Protein AF-A0A8X8WWM9-F1 (afdb_monomer)

Nearest PDB structures (foldseek):
  7pkq-assembly1_v  TM=7.542E-01  e=9.709E-04  Chlamydomonas reinhardtii
  9fia-assembly1_B3  TM=4.070E-01  e=1.884E-04  Toxoplasma gondii
  8a22-assembly1_Bu  TM=5.004E-01  e=1.071E-02  Polytomella magna
  6z1p-assembly1_Bu  TM=3.940E-01  e=1.679E-01  Tetrahymena thermophila SB210

Structure (mmCIF, N/CA/C/O backbone):
data_AF-A0A8X8WWM9-F1
#
_entry.id   AF-A0A8X8WWM9-F1
#
loop_
_atom_site.group_PDB
_atom_site.id
_atom_site.type_symbol
_atom_site.label_atom_id
_atom_site.label_alt_id
_atom_site.label_comp_id
_atom_site.label_asym_id
_atom_site.label_entity_id
_atom_site.label_seq_id
_atom_site.pdbx_PDB_ins_code
_atom_site.Car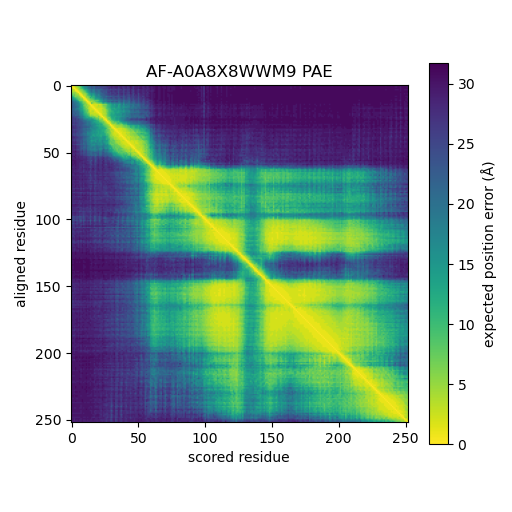tn_x
_atom_site.Cartn_y
_atom_site.Cartn_z
_atom_site.occupancy
_atom_site.B_iso_or_equiv
_atom_site.auth_seq_id
_atom_site.auth_comp_id
_atom_site.auth_asym_id
_atom_site.auth_atom_id
_atom_site.pdbx_PDB_model_num
ATOM 1 N N . MET A 1 1 ? -1.694 37.197 -65.456 1.00 39.50 1 MET A N 1
ATOM 2 C CA . MET A 1 1 ? -0.444 37.716 -64.865 1.00 39.50 1 MET A CA 1
ATOM 3 C C . MET A 1 1 ? -0.793 38.599 -63.679 1.00 39.50 1 MET A C 1
ATOM 5 O O . MET A 1 1 ? -1.279 39.700 -63.902 1.00 39.50 1 MET A O 1
ATOM 9 N N . PRO A 1 2 ? -0.614 38.135 -62.439 1.00 38.00 2 PRO A N 1
ATOM 10 C CA . PRO A 1 2 ? -0.447 39.031 -61.304 1.00 38.00 2 PRO A CA 1
ATOM 11 C C . PRO A 1 2 ? 1.031 39.473 -61.200 1.00 38.00 2 PRO A C 1
ATOM 13 O O . PRO A 1 2 ? 1.919 38.657 -61.466 1.00 38.00 2 PRO A O 1
ATOM 16 N N . PRO A 1 3 ? 1.316 40.744 -60.869 1.00 37.44 3 PRO A N 1
ATOM 17 C CA . PRO A 1 3 ? 2.677 41.263 -60.773 1.00 37.44 3 PRO A CA 1
ATOM 18 C C . PRO A 1 3 ? 3.382 40.876 -59.461 1.00 37.44 3 PRO A C 1
ATOM 20 O O . PRO A 1 3 ? 2.760 40.672 -58.420 1.00 37.44 3 PRO A O 1
ATOM 23 N N . SER A 1 4 ? 4.710 40.799 -59.564 1.00 33.59 4 SER A N 1
ATOM 24 C CA . SER A 1 4 ? 5.708 40.529 -58.522 1.00 33.59 4 SER A CA 1
ATOM 25 C C . SER A 1 4 ? 5.573 41.417 -57.270 1.00 33.59 4 SER A C 1
ATOM 27 O O . SER A 1 4 ? 5.362 42.623 -57.416 1.00 33.59 4 SER A O 1
ATOM 29 N N . PRO A 1 5 ? 5.804 40.887 -56.051 1.00 37.44 5 PRO A N 1
ATOM 30 C CA . PRO A 1 5 ? 5.946 41.702 -54.850 1.00 37.44 5 PRO A CA 1
ATOM 31 C C . PRO A 1 5 ? 7.295 42.435 -54.871 1.00 37.44 5 PRO A C 1
ATOM 33 O O . PRO A 1 5 ? 8.359 41.825 -54.767 1.00 37.44 5 PRO A O 1
ATOM 36 N N . ALA A 1 6 ? 7.247 43.756 -55.034 1.00 31.22 6 ALA A N 1
ATOM 37 C CA . ALA A 1 6 ? 8.390 44.626 -54.809 1.00 31.22 6 ALA A CA 1
ATOM 38 C C . ALA A 1 6 ? 8.661 44.756 -53.303 1.00 31.22 6 ALA A C 1
ATOM 40 O O . ALA A 1 6 ? 7.746 44.843 -52.483 1.00 31.22 6 ALA A O 1
ATOM 41 N N . ALA A 1 7 ? 9.948 44.744 -52.976 1.00 37.03 7 ALA A N 1
ATOM 42 C CA . ALA A 1 7 ? 10.511 44.845 -51.646 1.00 37.03 7 ALA A CA 1
ATOM 43 C C . ALA A 1 7 ? 9.998 46.071 -50.875 1.00 37.03 7 ALA A C 1
ATOM 45 O O . ALA A 1 7 ? 10.071 47.197 -51.361 1.00 37.03 7 ALA A O 1
ATOM 46 N N . ILE A 1 8 ? 9.583 45.852 -49.627 1.00 32.91 8 ILE A N 1
ATOM 47 C CA . ILE A 1 8 ? 9.573 46.898 -48.606 1.00 32.91 8 ILE A CA 1
ATOM 48 C C . ILE A 1 8 ? 10.699 46.542 -47.645 1.00 32.91 8 ILE A C 1
ATOM 50 O O . ILE A 1 8 ? 10.624 45.583 -46.878 1.00 32.91 8 ILE A O 1
ATOM 54 N N . SER A 1 9 ? 11.787 47.294 -47.770 1.00 31.05 9 SER A N 1
ATOM 55 C CA . SER A 1 9 ? 12.939 47.281 -46.883 1.00 31.05 9 SER A CA 1
ATOM 56 C C . SER A 1 9 ? 12.486 47.521 -45.444 1.00 31.05 9 SER A C 1
ATOM 58 O O . SER A 1 9 ? 12.055 48.623 -45.097 1.00 31.05 9 SER A O 1
ATOM 60 N N . VAL A 1 10 ? 12.598 46.500 -44.597 1.00 38.50 10 VAL A N 1
ATOM 61 C CA . VAL A 1 10 ? 12.461 46.656 -43.149 1.00 38.50 10 VAL A CA 1
ATOM 62 C C . VAL A 1 10 ? 13.725 47.361 -42.670 1.00 38.50 10 VAL A C 1
ATOM 64 O O . VAL A 1 10 ? 14.768 46.741 -42.469 1.00 38.50 10 VAL A O 1
ATOM 67 N N . SER A 1 11 ? 13.637 48.688 -42.594 1.00 36.53 11 SER A N 1
ATOM 68 C CA . SER A 1 11 ? 14.654 49.542 -41.997 1.00 36.53 11 SER A CA 1
ATOM 69 C C . SER A 1 11 ? 14.950 49.051 -40.582 1.00 36.53 11 SER A C 1
ATOM 71 O O . SER A 1 11 ? 14.043 48.764 -39.801 1.00 36.53 11 SER A O 1
ATOM 73 N N . THR A 1 12 ? 16.236 48.938 -40.283 1.00 47.88 12 THR A N 1
ATOM 74 C CA . THR A 1 12 ? 16.820 48.562 -39.000 1.00 47.88 12 THR A CA 1
ATOM 75 C C . THR A 1 12 ? 16.347 49.509 -37.897 1.00 47.88 12 THR A C 1
ATOM 77 O O . THR A 1 12 ? 16.964 50.544 -37.669 1.00 47.88 12 THR A O 1
ATOM 80 N N . ALA A 1 13 ? 15.257 49.168 -37.215 1.00 40.06 13 ALA A N 1
ATOM 81 C CA . ALA A 1 13 ? 14.952 49.720 -35.903 1.00 40.06 13 ALA A CA 1
ATOM 82 C C . ALA A 1 13 ? 15.546 48.755 -34.879 1.00 40.06 13 ALA A C 1
ATOM 84 O O . ALA A 1 13 ? 15.137 47.596 -34.769 1.00 40.06 13 ALA A O 1
ATOM 85 N N . THR A 1 14 ? 16.588 49.204 -34.194 1.00 58.66 14 THR A N 1
ATOM 86 C CA . THR A 1 14 ? 17.226 48.421 -33.145 1.00 58.66 14 THR A CA 1
ATOM 87 C C . THR A 1 14 ? 16.269 48.295 -31.962 1.00 58.66 14 THR A C 1
ATOM 89 O O . THR A 1 14 ? 15.418 49.147 -31.725 1.00 58.66 14 THR A O 1
ATOM 92 N N . PHE A 1 15 ? 16.401 47.223 -31.183 1.00 50.59 15 PHE A N 1
ATOM 93 C CA . PHE A 1 15 ? 15.622 46.987 -29.958 1.00 50.59 15 PHE A CA 1
ATOM 94 C C . PHE A 1 15 ? 15.680 48.180 -28.977 1.00 50.59 15 PHE A C 1
ATOM 96 O O . PHE A 1 15 ? 14.771 48.379 -28.175 1.00 50.59 15 PHE A O 1
ATOM 103 N N . LEU A 1 16 ? 16.734 48.998 -29.085 1.00 52.50 16 LEU A N 1
ATOM 104 C CA . LEU A 1 16 ? 16.918 50.248 -28.355 1.00 52.50 16 LEU A CA 1
ATOM 105 C C . LEU A 1 16 ? 15.940 51.347 -28.793 1.00 52.50 16 LEU A C 1
ATOM 107 O O . LEU A 1 16 ? 15.498 52.101 -27.936 1.00 52.50 16 LEU A O 1
ATOM 111 N N . ASP A 1 17 ? 15.524 51.392 -30.059 1.00 49.62 17 ASP A N 1
ATOM 112 C CA . ASP A 1 17 ? 14.578 52.390 -30.576 1.00 49.62 17 ASP A CA 1
ATOM 113 C C . ASP A 1 17 ? 13.153 52.135 -30.059 1.00 49.62 17 ASP A C 1
ATOM 115 O O . ASP A 1 17 ? 12.449 53.060 -29.657 1.00 49.62 17 ASP A O 1
ATOM 119 N N . ILE A 1 18 ? 12.747 50.864 -29.962 1.00 57.12 18 ILE A N 1
ATOM 120 C CA . ILE A 1 18 ? 11.467 50.470 -29.345 1.00 57.12 18 ILE A CA 1
ATOM 121 C C . ILE A 1 18 ? 11.496 50.735 -27.830 1.00 57.12 18 ILE A C 1
ATOM 123 O O . ILE A 1 18 ? 10.497 51.174 -27.259 1.00 57.12 18 ILE A O 1
ATOM 127 N N . LEU A 1 19 ? 12.646 50.518 -27.181 1.00 52.94 19 LEU A N 1
ATOM 128 C CA . LEU A 1 19 ? 12.834 50.809 -25.759 1.00 52.94 19 LEU A CA 1
ATOM 129 C C . LEU A 1 19 ? 12.797 52.324 -25.482 1.00 52.94 19 LEU A C 1
ATOM 131 O O . LEU A 1 19 ? 12.217 52.743 -24.484 1.00 52.94 19 LEU A O 1
ATOM 135 N N . PHE A 1 20 ? 13.354 53.147 -26.376 1.00 49.62 20 PHE A N 1
ATOM 136 C CA . PHE A 1 20 ? 13.394 54.605 -26.231 1.00 49.62 20 PHE A CA 1
ATOM 137 C C . PHE A 1 20 ? 12.015 55.249 -26.429 1.00 49.62 20 PHE A C 1
ATOM 139 O O . PHE A 1 20 ? 11.652 56.159 -25.687 1.00 49.62 20 PHE A O 1
ATOM 146 N N . ILE A 1 21 ? 11.204 54.723 -27.358 1.00 52.12 21 ILE A N 1
ATOM 147 C CA . ILE A 1 21 ? 9.807 55.151 -27.552 1.00 52.12 21 ILE A CA 1
ATOM 148 C C . ILE A 1 21 ? 8.944 54.814 -26.324 1.00 52.12 21 ILE A C 1
ATOM 150 O O . ILE A 1 21 ? 8.056 55.582 -25.964 1.00 52.12 21 ILE A O 1
ATOM 154 N N . PHE A 1 22 ? 9.218 53.701 -25.637 1.00 50.75 22 PHE A N 1
ATOM 155 C CA . PHE A 1 22 ? 8.487 53.333 -24.419 1.00 50.75 22 PHE A CA 1
ATOM 156 C C . PHE A 1 22 ? 8.892 54.159 -23.185 1.00 50.75 22 PHE A C 1
ATOM 158 O O . PHE A 1 22 ? 8.082 54.334 -22.277 1.00 50.75 22 PHE A O 1
ATOM 165 N N . ILE A 1 23 ? 10.124 54.679 -23.142 1.00 51.38 23 ILE A N 1
ATOM 166 C CA . ILE A 1 23 ? 10.646 55.458 -22.006 1.00 51.38 23 ILE A CA 1
ATOM 167 C C . ILE A 1 23 ? 10.133 56.908 -22.016 1.00 51.38 23 ILE A C 1
ATOM 169 O O . ILE A 1 23 ? 9.955 57.490 -20.948 1.00 51.38 23 ILE A O 1
ATOM 173 N N . THR A 1 24 ? 9.832 57.492 -23.181 1.00 48.84 24 THR A N 1
ATOM 174 C CA . THR A 1 24 ? 9.402 58.901 -23.274 1.00 48.84 24 THR A CA 1
ATOM 175 C C . THR A 1 24 ? 7.915 59.136 -22.987 1.00 48.84 24 THR A C 1
ATOM 177 O O . THR A 1 24 ? 7.524 60.290 -22.816 1.00 48.84 24 THR A O 1
ATOM 180 N N . GLN A 1 25 ? 7.077 58.090 -22.896 1.00 45.78 25 GLN A N 1
ATOM 181 C CA . GLN A 1 25 ? 5.616 58.252 -22.788 1.00 45.78 25 GLN A CA 1
ATOM 182 C C . GLN A 1 25 ? 4.988 57.992 -21.400 1.00 45.78 25 GLN A C 1
ATOM 184 O O . GLN A 1 25 ? 3.835 58.365 -21.193 1.00 45.78 25 GLN A O 1
ATOM 189 N N . GLU A 1 26 ? 5.693 57.418 -20.418 1.00 44.00 26 GLU A N 1
ATOM 190 C CA . GLU A 1 26 ? 5.127 57.167 -19.074 1.00 44.00 26 GLU A CA 1
ATOM 191 C C . GLU A 1 26 ? 6.102 57.531 -17.940 1.00 44.00 26 GLU A C 1
ATOM 193 O O . GLU A 1 26 ? 6.685 56.678 -17.273 1.00 44.00 26 GLU A O 1
ATOM 198 N N . GLU A 1 27 ? 6.207 58.819 -17.621 1.00 46.41 27 GLU A N 1
ATOM 199 C CA . GLU A 1 27 ? 7.028 59.333 -16.512 1.00 46.41 27 GLU A CA 1
ATOM 200 C C . GLU A 1 27 ? 6.424 59.084 -15.103 1.00 46.41 27 GLU A C 1
ATOM 202 O O . GLU A 1 27 ? 6.776 59.754 -14.136 1.00 46.41 27 GLU A O 1
ATOM 207 N N . LYS A 1 28 ? 5.472 58.146 -14.939 1.00 45.22 28 LYS A N 1
ATOM 208 C CA . LYS A 1 28 ? 4.700 58.006 -13.678 1.00 45.22 28 LYS A CA 1
ATOM 209 C C . LYS A 1 28 ? 4.631 56.620 -13.035 1.00 45.22 28 LYS A C 1
ATOM 211 O O . LYS A 1 28 ? 3.902 56.467 -12.058 1.00 45.22 28 LYS A O 1
ATOM 216 N N . ARG A 1 29 ? 5.367 55.601 -13.494 1.00 50.69 29 ARG A N 1
ATOM 217 C CA . ARG A 1 29 ? 5.346 54.269 -12.839 1.00 50.69 29 ARG A CA 1
ATOM 218 C C . ARG A 1 29 ? 6.708 53.573 -12.820 1.00 50.69 29 ARG A C 1
ATOM 220 O O . ARG A 1 29 ? 6.912 52.547 -13.465 1.00 50.69 29 ARG A O 1
ATOM 227 N N . ILE A 1 30 ? 7.611 54.121 -12.011 1.00 50.62 30 ILE A N 1
ATOM 228 C CA . ILE A 1 30 ? 8.982 53.631 -11.782 1.00 50.62 30 ILE A CA 1
ATOM 229 C C . ILE A 1 30 ? 9.003 52.173 -11.264 1.00 50.62 30 ILE A C 1
ATOM 231 O O . ILE A 1 30 ? 9.875 51.394 -11.650 1.00 50.62 30 ILE A O 1
ATOM 235 N N . ASP A 1 31 ? 7.988 51.739 -10.509 1.00 51.19 31 ASP A N 1
ATOM 236 C CA . ASP A 1 31 ? 7.956 50.390 -9.916 1.00 51.19 31 ASP A CA 1
ATOM 237 C C . ASP A 1 31 ? 7.751 49.256 -10.937 1.00 51.19 31 ASP A C 1
ATOM 239 O O . ASP A 1 31 ? 8.245 48.144 -10.749 1.00 51.19 31 ASP A O 1
ATOM 243 N N . ARG A 1 32 ? 7.077 49.519 -12.068 1.00 52.62 32 ARG A N 1
ATOM 244 C CA . ARG A 1 32 ? 6.852 48.491 -13.107 1.00 52.62 32 ARG A CA 1
ATOM 245 C C . ARG A 1 32 ? 8.072 48.269 -13.997 1.00 52.62 32 ARG A C 1
ATOM 247 O O . ARG A 1 32 ? 8.244 47.172 -14.526 1.00 52.62 32 ARG A O 1
ATOM 254 N N . VAL A 1 33 ? 8.926 49.282 -14.140 1.00 53.72 33 VAL A N 1
ATOM 255 C CA . VAL A 1 33 ? 10.159 49.194 -14.935 1.00 53.72 33 VAL A CA 1
ATOM 256 C C . VAL A 1 33 ? 11.167 48.280 -14.240 1.00 53.72 33 VAL A C 1
ATOM 258 O O . VAL A 1 33 ? 11.745 47.410 -14.887 1.00 53.72 33 VAL A O 1
ATOM 261 N N . ALA A 1 34 ? 11.310 48.384 -12.914 1.00 56.91 34 ALA A N 1
ATOM 262 C CA . ALA A 1 34 ? 12.189 47.506 -12.139 1.00 56.91 34 ALA A CA 1
ATOM 263 C C . ALA A 1 34 ? 11.787 46.021 -12.244 1.00 56.91 34 ALA A C 1
ATOM 265 O O . ALA A 1 34 ? 12.650 45.155 -12.408 1.00 56.91 34 ALA A O 1
ATOM 266 N N . ASP A 1 35 ? 10.487 45.721 -12.217 1.00 55.50 35 ASP A N 1
ATOM 267 C CA . ASP A 1 35 ? 9.977 44.358 -12.402 1.00 55.50 35 ASP A CA 1
ATOM 268 C C . ASP A 1 35 ? 10.150 43.848 -13.838 1.00 55.50 35 ASP A C 1
ATOM 270 O O . ASP A 1 35 ? 10.437 42.667 -14.043 1.00 55.50 35 ASP A O 1
ATOM 274 N N . PHE A 1 36 ? 10.044 44.725 -14.838 1.00 55.94 36 PHE A N 1
ATOM 275 C CA . PHE A 1 36 ? 10.273 44.368 -16.238 1.00 55.94 36 PHE A CA 1
ATOM 276 C C . PHE A 1 36 ? 11.754 44.079 -16.523 1.00 55.94 36 PHE A C 1
ATOM 278 O O . PHE A 1 36 ? 12.068 43.069 -17.154 1.00 55.94 36 PHE A O 1
ATOM 285 N N . VAL A 1 37 ? 12.673 44.887 -15.979 1.00 59.38 37 VAL A N 1
ATOM 286 C CA . VAL A 1 37 ? 14.124 44.647 -16.073 1.00 59.38 37 VAL A CA 1
ATOM 287 C C . VAL A 1 37 ? 14.519 43.366 -15.333 1.00 59.38 37 VAL A C 1
ATOM 289 O O . VAL A 1 37 ? 15.300 42.577 -15.864 1.00 59.38 37 VAL A O 1
ATOM 292 N N . LYS A 1 38 ? 13.930 43.082 -14.162 1.00 59.00 38 LYS A N 1
ATOM 293 C CA . LYS A 1 38 ? 14.134 41.798 -13.465 1.00 59.00 38 LYS A CA 1
ATOM 294 C C . LYS A 1 38 ? 13.625 40.610 -14.281 1.00 59.00 38 LYS A C 1
ATOM 296 O O . LYS A 1 38 ? 14.319 39.599 -14.363 1.00 59.00 38 LYS A O 1
ATOM 301 N N . LYS A 1 39 ? 12.453 40.721 -14.919 1.00 61.44 39 LYS A N 1
ATOM 302 C CA . LYS A 1 39 ? 11.898 39.667 -15.787 1.00 61.44 39 LYS A CA 1
ATOM 303 C C . LYS A 1 39 ? 12.769 39.416 -17.013 1.00 61.44 39 LYS A C 1
ATOM 305 O O . LYS A 1 39 ? 13.048 38.262 -17.322 1.00 61.44 39 LYS A O 1
ATOM 310 N N . LEU A 1 40 ? 13.231 40.472 -17.679 1.00 64.81 40 LEU A N 1
ATOM 311 C CA . LEU A 1 40 ? 14.130 40.359 -18.828 1.00 64.81 40 LEU A CA 1
ATOM 312 C C . LEU A 1 40 ? 15.494 39.790 -18.430 1.00 64.81 40 LEU A C 1
ATOM 314 O O . LEU A 1 40 ? 16.001 38.909 -19.119 1.00 64.81 40 LEU A O 1
ATOM 318 N N . GLY A 1 41 ? 16.046 40.216 -17.290 1.00 67.00 41 GLY A N 1
ATOM 319 C CA . GLY A 1 41 ? 17.275 39.654 -16.732 1.00 67.00 41 GLY A CA 1
ATOM 320 C C . GLY A 1 41 ? 17.146 38.161 -16.421 1.00 67.00 41 GLY A C 1
ATOM 321 O O . GLY A 1 41 ? 18.039 37.391 -16.761 1.00 67.00 41 GLY A O 1
ATOM 322 N N . LEU A 1 42 ? 16.010 37.729 -15.859 1.00 63.69 42 LEU A N 1
ATOM 323 C CA . LEU A 1 42 ? 15.736 36.319 -15.568 1.00 63.69 42 LEU A CA 1
ATOM 324 C C . LEU A 1 42 ? 15.570 35.483 -16.846 1.00 63.69 42 LEU A C 1
ATOM 326 O O . LEU A 1 42 ? 16.073 34.365 -16.918 1.00 63.69 42 LEU A O 1
ATOM 330 N N . ILE A 1 43 ? 14.899 36.030 -17.865 1.00 64.69 43 ILE A N 1
ATOM 331 C CA . ILE A 1 43 ? 14.740 35.384 -19.176 1.00 64.69 43 ILE A CA 1
ATOM 332 C C . ILE A 1 43 ? 16.100 35.246 -19.863 1.00 64.69 43 ILE A C 1
ATOM 334 O O . ILE A 1 43 ? 16.416 34.177 -20.378 1.00 64.69 43 ILE A O 1
ATOM 338 N N . PHE A 1 44 ? 16.933 36.286 -19.825 1.00 60.69 44 PHE A N 1
ATOM 339 C CA . PHE A 1 44 ? 18.276 36.240 -20.398 1.00 60.69 44 PHE A CA 1
ATOM 340 C C . PHE A 1 44 ? 19.161 35.222 -19.667 1.00 60.69 44 PHE A C 1
ATOM 342 O O . PHE A 1 44 ? 19.846 34.430 -20.310 1.00 60.69 44 PHE A O 1
ATOM 349 N N . TYR A 1 45 ? 19.076 35.163 -18.333 1.00 58.78 45 TYR A N 1
ATOM 350 C CA . TYR A 1 45 ? 19.778 34.152 -17.542 1.00 58.78 45 TYR A CA 1
ATOM 351 C C . TYR A 1 45 ? 19.305 32.732 -17.873 1.00 58.78 45 TYR A C 1
ATOM 353 O O . TYR A 1 45 ? 20.140 31.852 -18.042 1.00 58.78 45 TYR A O 1
ATOM 361 N N . LEU A 1 46 ? 17.997 32.502 -18.029 1.00 58.41 46 LEU A N 1
ATOM 362 C CA . LEU A 1 46 ? 17.439 31.198 -18.407 1.00 58.41 46 LEU A CA 1
ATOM 363 C C . LEU A 1 46 ? 17.870 30.769 -19.816 1.00 58.41 46 LEU A C 1
ATOM 365 O O . LEU A 1 46 ? 18.305 29.636 -19.997 1.00 58.41 46 LEU A O 1
ATOM 369 N N . VAL A 1 47 ? 17.841 31.678 -20.793 1.00 57.34 47 VAL A N 1
ATOM 370 C CA . VAL A 1 47 ? 18.265 31.395 -22.175 1.00 57.34 47 VAL A CA 1
ATOM 371 C C . VAL A 1 47 ? 19.773 31.130 -22.255 1.00 57.34 47 VAL A C 1
ATOM 373 O O . VAL A 1 47 ? 20.201 30.203 -22.945 1.00 57.34 47 VAL A O 1
ATOM 376 N N . CYS A 1 48 ? 20.594 31.888 -21.522 1.00 52.38 48 CYS A N 1
ATOM 377 C CA . CYS A 1 48 ? 22.032 31.632 -21.426 1.00 52.38 48 CYS A CA 1
ATOM 378 C C . CYS A 1 48 ? 22.340 30.328 -20.675 1.00 52.38 48 CYS A C 1
ATOM 380 O O . CYS A 1 48 ? 23.240 29.594 -21.083 1.00 52.38 48 CYS A O 1
ATOM 382 N N . TYR A 1 49 ? 21.582 30.003 -19.624 1.00 56.41 49 TYR A N 1
ATOM 383 C CA . TYR A 1 49 ? 21.752 28.768 -18.860 1.00 56.41 49 TYR A CA 1
ATOM 384 C C . TYR A 1 49 ? 21.355 27.533 -19.678 1.00 56.41 49 TYR A C 1
ATOM 386 O O . TYR A 1 49 ? 22.098 26.553 -19.690 1.00 56.41 49 TYR A O 1
ATOM 394 N N . ASP A 1 50 ? 20.260 27.586 -20.441 1.00 49.22 50 ASP A N 1
ATOM 395 C CA . ASP A 1 50 ? 19.861 26.503 -21.349 1.00 49.22 50 ASP A CA 1
ATOM 396 C C . ASP A 1 50 ? 20.859 26.317 -22.502 1.00 49.22 50 ASP A C 1
ATOM 398 O O . ASP A 1 50 ? 21.170 25.184 -22.884 1.00 49.22 50 ASP A O 1
ATOM 402 N N . ARG A 1 51 ? 21.445 27.410 -23.011 1.00 44.44 51 ARG A N 1
ATOM 403 C CA . ARG A 1 51 ? 22.470 27.344 -24.061 1.00 44.44 51 ARG A CA 1
ATOM 404 C C . ARG A 1 51 ? 23.777 26.721 -23.559 1.00 44.44 51 ARG A C 1
ATOM 406 O O . ARG A 1 51 ? 24.276 25.793 -24.197 1.00 44.44 51 ARG A O 1
ATOM 413 N N . LEU A 1 52 ? 24.257 27.122 -22.379 1.00 50.09 52 LEU A N 1
ATOM 414 C CA . LEU A 1 52 ? 25.453 26.551 -21.734 1.00 50.09 52 LEU A CA 1
ATOM 415 C C . LEU A 1 52 ? 25.249 25.092 -21.279 1.00 50.09 52 LEU A C 1
ATOM 417 O O . LEU A 1 52 ? 26.167 24.267 -21.348 1.00 50.09 52 LEU A O 1
ATOM 421 N N . LYS A 1 53 ? 24.030 24.726 -20.867 1.00 49.69 53 LYS A N 1
ATOM 422 C CA . LYS A 1 53 ? 23.671 23.340 -20.529 1.00 49.69 53 LYS A CA 1
ATOM 423 C C . LYS A 1 53 ? 23.608 22.434 -21.765 1.00 49.69 53 LYS A C 1
ATOM 425 O O . LYS A 1 53 ? 23.890 21.242 -21.662 1.00 49.69 53 LYS A O 1
ATOM 430 N N . SER A 1 54 ? 23.297 22.979 -22.942 1.00 49.69 54 SER A N 1
ATOM 431 C CA . SER A 1 54 ? 23.296 22.210 -24.195 1.00 49.69 54 SER A CA 1
ATOM 432 C C . SER A 1 54 ? 24.707 21.867 -24.704 1.00 49.69 54 SER A C 1
ATOM 434 O O . SER A 1 54 ? 24.913 20.788 -25.265 1.00 49.69 54 SER A O 1
ATOM 436 N N . GLU A 1 55 ? 25.695 22.735 -24.457 1.00 48.22 55 GLU A N 1
ATOM 437 C CA . GLU A 1 55 ? 27.073 22.572 -24.947 1.00 48.22 55 GLU A CA 1
ATOM 438 C C . GLU A 1 55 ? 27.898 21.603 -24.082 1.00 48.22 55 GLU A C 1
ATOM 440 O O . GLU A 1 55 ? 28.633 20.769 -24.620 1.00 48.22 55 GLU A O 1
ATOM 445 N N . THR A 1 56 ? 27.703 21.603 -22.758 1.00 42.38 56 THR A N 1
ATOM 446 C CA . THR A 1 56 ? 28.365 20.666 -21.821 1.00 42.38 56 THR A CA 1
ATOM 447 C C . THR A 1 56 ? 27.934 19.204 -22.009 1.00 42.38 56 THR A C 1
ATOM 449 O O . THR A 1 56 ? 28.734 18.285 -21.834 1.00 42.38 56 THR A O 1
ATOM 452 N N . MET A 1 57 ? 26.702 18.964 -22.465 1.00 42.44 57 MET A N 1
ATOM 453 C CA . MET A 1 57 ? 26.169 17.616 -22.720 1.00 42.44 57 MET A CA 1
ATOM 454 C C . MET A 1 57 ? 26.672 16.995 -24.040 1.00 42.44 57 MET A C 1
ATOM 456 O O . MET A 1 57 ? 26.403 15.825 -24.325 1.00 42.44 57 MET A O 1
ATOM 460 N N . SER A 1 58 ? 27.411 17.747 -24.864 1.00 49.00 58 SER A N 1
ATOM 461 C CA . SER A 1 58 ? 27.896 17.280 -26.171 1.00 49.00 58 SER A CA 1
ATOM 462 C C . SER A 1 58 ? 29.073 16.295 -26.075 1.00 49.00 58 SER A C 1
ATOM 464 O O . SER A 1 58 ? 29.118 15.335 -26.845 1.00 49.00 58 SER A O 1
ATOM 466 N N . PHE A 1 59 ? 29.960 16.434 -25.078 1.00 47.03 59 PHE A N 1
ATOM 467 C CA . PHE A 1 59 ? 31.073 15.499 -24.824 1.00 47.03 59 PHE A CA 1
ATOM 468 C C . PHE A 1 59 ? 30.575 14.068 -24.529 1.00 47.03 59 PHE A C 1
ATOM 470 O O . PHE A 1 59 ? 31.212 13.064 -24.873 1.00 47.03 59 PHE A O 1
ATOM 477 N N . MET A 1 60 ? 29.373 13.968 -23.957 1.00 54.62 60 MET A N 1
ATOM 478 C CA . MET A 1 60 ? 28.717 12.715 -23.590 1.00 54.62 60 MET A CA 1
ATOM 479 C C . MET A 1 60 ? 27.924 12.069 -24.739 1.00 54.62 60 MET A C 1
ATOM 481 O O . MET A 1 60 ? 27.433 10.957 -24.573 1.00 54.62 60 MET A O 1
ATOM 485 N N . LYS A 1 61 ? 27.826 12.685 -25.929 1.00 61.78 61 LYS A N 1
ATOM 486 C CA . LYS A 1 61 ? 27.107 12.075 -27.064 1.00 61.78 61 LYS A CA 1
ATOM 487 C C . LYS A 1 61 ? 27.907 10.922 -27.682 1.00 61.78 61 LYS A C 1
ATOM 489 O O . LYS A 1 61 ? 29.057 11.105 -28.081 1.00 61.78 61 LYS A O 1
ATOM 494 N N . GLY A 1 62 ? 27.301 9.736 -27.758 1.00 70.19 62 GLY A N 1
ATOM 495 C CA . GLY A 1 62 ? 27.845 8.529 -28.399 1.00 70.19 62 GLY A CA 1
ATOM 496 C C . GLY A 1 62 ? 28.178 7.391 -27.427 1.00 70.19 62 GLY A C 1
ATOM 497 O O . GLY A 1 62 ? 28.455 7.628 -26.255 1.00 70.19 62 GLY A O 1
ATOM 498 N N . ASP A 1 63 ? 28.159 6.161 -27.942 1.00 83.69 63 ASP A N 1
ATOM 499 C CA . ASP A 1 63 ? 28.395 4.928 -27.184 1.00 83.69 63 ASP A CA 1
ATOM 500 C C . ASP A 1 63 ? 29.826 4.848 -26.609 1.00 83.69 63 ASP A C 1
ATOM 502 O O . ASP A 1 63 ? 30.817 5.121 -27.297 1.00 83.69 63 ASP A O 1
ATOM 506 N N . LEU A 1 64 ? 29.923 4.469 -25.330 1.00 87.25 64 LEU A N 1
ATOM 507 C CA . LEU A 1 64 ? 31.177 4.348 -24.588 1.00 87.25 64 LEU A CA 1
ATOM 508 C C . LEU A 1 64 ? 32.094 3.300 -25.221 1.00 87.25 64 LEU A C 1
ATOM 510 O O . LEU A 1 64 ? 33.283 3.570 -25.392 1.00 87.25 64 LEU A O 1
ATOM 514 N N . LEU A 1 65 ? 31.538 2.149 -25.608 1.00 88.31 65 LEU A N 1
ATOM 515 C CA . LEU A 1 65 ? 32.289 1.038 -26.193 1.00 88.31 65 LEU A CA 1
ATOM 516 C C . LEU A 1 65 ? 32.896 1.450 -27.540 1.00 88.31 65 LEU A C 1
ATOM 518 O O . LEU A 1 65 ? 34.082 1.246 -27.804 1.00 88.31 65 LEU A O 1
ATOM 522 N N . SER A 1 66 ? 32.110 2.136 -28.366 1.00 87.12 66 SER A N 1
ATOM 523 C CA . SER A 1 66 ? 32.576 2.687 -29.639 1.00 87.12 66 SER A CA 1
ATOM 524 C C . SER A 1 66 ? 33.680 3.746 -29.472 1.00 87.12 66 SER A C 1
ATOM 526 O O . SER A 1 66 ? 34.598 3.816 -30.295 1.00 87.12 66 SER A O 1
ATOM 528 N N . LYS A 1 67 ? 33.630 4.568 -28.414 1.00 89.00 67 LYS A N 1
ATOM 529 C CA . LYS A 1 67 ? 34.649 5.595 -28.118 1.00 89.00 67 LYS A CA 1
ATOM 530 C C . LYS A 1 67 ? 35.953 4.993 -27.603 1.00 89.00 67 LYS A C 1
ATOM 532 O O . LYS A 1 67 ? 37.022 5.341 -28.105 1.00 89.00 67 LYS A O 1
ATOM 537 N N . THR A 1 68 ? 35.886 4.091 -26.627 1.00 89.12 68 THR A N 1
ATOM 538 C CA . THR A 1 68 ? 37.083 3.453 -26.060 1.00 89.12 68 THR A CA 1
ATOM 539 C C . THR A 1 68 ? 37.806 2.609 -27.099 1.00 89.12 68 THR A C 1
ATOM 541 O O . THR A 1 68 ? 39.027 2.705 -27.201 1.00 89.12 68 THR A O 1
ATOM 544 N N . ARG A 1 69 ? 37.069 1.907 -27.969 1.00 88.44 69 ARG A N 1
ATOM 545 C CA . ARG A 1 69 ? 37.646 1.193 -29.114 1.00 88.44 69 ARG A CA 1
ATOM 546 C C . ARG A 1 69 ? 38.458 2.112 -30.032 1.00 88.44 69 ARG A C 1
ATOM 548 O O . ARG A 1 69 ? 39.541 1.730 -30.461 1.00 88.44 69 ARG A O 1
ATOM 555 N N . LYS A 1 70 ? 37.969 3.320 -30.335 1.00 90.81 70 LYS A N 1
ATOM 556 C CA . LYS A 1 70 ? 38.698 4.292 -31.175 1.00 90.81 70 LYS A CA 1
ATOM 557 C C . LYS A 1 70 ? 39.977 4.796 -30.501 1.00 90.81 70 LYS A C 1
ATOM 559 O O . LYS A 1 70 ? 40.997 4.911 -31.169 1.00 90.81 70 LYS A O 1
ATOM 564 N N . LEU A 1 71 ? 39.938 5.053 -29.193 1.00 91.75 71 LEU A N 1
ATOM 565 C CA . LEU A 1 71 ? 41.094 5.545 -28.432 1.00 91.75 71 LEU A CA 1
ATOM 566 C C 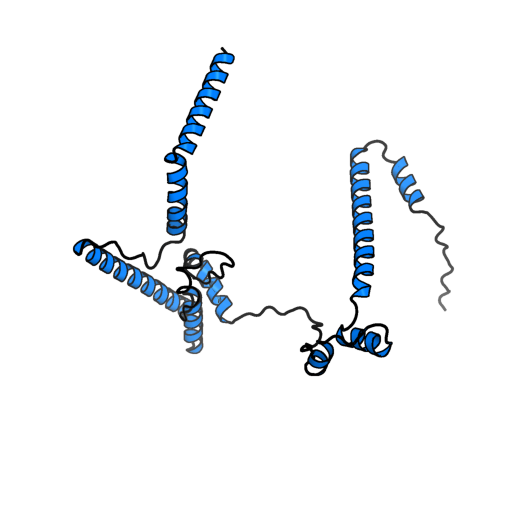. LEU A 1 71 ? 42.194 4.492 -28.268 1.00 91.75 71 LEU A C 1
ATOM 568 O O . LEU A 1 71 ? 43.368 4.823 -28.404 1.00 91.75 71 LEU A O 1
ATOM 572 N N . VAL A 1 72 ? 41.814 3.238 -28.014 1.00 92.44 72 VAL A N 1
ATOM 573 C CA . VAL A 1 72 ? 42.764 2.120 -27.926 1.00 92.44 72 VAL A CA 1
ATOM 574 C C . VAL A 1 72 ? 43.376 1.835 -29.301 1.00 92.44 72 VAL A C 1
ATOM 576 O O . VAL A 1 72 ? 44.589 1.697 -29.409 1.00 92.44 72 VAL A O 1
ATOM 579 N N . LYS A 1 73 ? 42.572 1.847 -30.377 1.00 92.06 73 LYS A N 1
ATOM 580 C CA . LYS A 1 73 ? 43.075 1.700 -31.758 1.00 92.06 73 LYS A CA 1
ATOM 581 C C . LYS A 1 73 ? 43.997 2.841 -32.194 1.00 92.06 73 LYS A C 1
ATOM 583 O O . LYS A 1 73 ? 44.916 2.608 -32.966 1.00 92.06 73 LYS A O 1
ATOM 588 N N . GLY A 1 74 ? 43.751 4.058 -31.714 1.00 93.00 74 GLY A N 1
ATOM 589 C CA . GLY A 1 74 ? 44.609 5.220 -31.954 1.00 93.00 74 GLY A CA 1
ATOM 590 C C . GLY A 1 74 ? 45.827 5.300 -31.033 1.00 93.00 74 GLY A C 1
ATOM 591 O O . GLY A 1 74 ? 46.476 6.339 -31.019 1.00 93.00 74 GLY A O 1
ATOM 592 N N . PHE A 1 75 ? 46.094 4.264 -30.225 1.00 90.81 75 PHE A N 1
ATOM 593 C CA . PHE A 1 75 ? 47.176 4.209 -29.231 1.00 90.81 75 PHE A CA 1
ATOM 594 C C . PHE A 1 75 ? 47.200 5.383 -28.234 1.00 90.81 75 PHE A C 1
ATOM 596 O O . PHE A 1 75 ? 48.185 5.597 -27.536 1.00 90.81 75 PHE A O 1
ATOM 603 N N . ALA A 1 76 ? 46.098 6.128 -28.117 1.00 89.44 76 ALA A N 1
ATOM 604 C CA . ALA A 1 76 ? 45.989 7.273 -27.220 1.00 89.44 76 ALA A CA 1
ATOM 605 C C . ALA A 1 76 ? 45.809 6.842 -25.754 1.00 89.44 76 ALA A C 1
ATOM 607 O O . ALA A 1 76 ? 46.075 7.617 -24.837 1.00 89.44 76 ALA A O 1
ATOM 608 N N . LYS A 1 77 ? 45.317 5.616 -25.527 1.00 87.06 77 LYS A N 1
ATOM 609 C CA . LYS A 1 77 ? 45.152 4.995 -24.206 1.00 87.06 77 LYS A CA 1
ATOM 610 C C . LYS A 1 77 ? 45.460 3.501 -24.271 1.00 87.06 77 LYS A C 1
ATOM 612 O O . LYS A 1 77 ? 45.230 2.866 -25.298 1.00 87.06 77 LYS A O 1
ATOM 617 N N . THR A 1 78 ? 45.924 2.942 -23.156 1.00 90.12 78 THR A N 1
ATOM 618 C CA . THR A 1 78 ? 46.087 1.494 -22.979 1.00 90.12 78 THR A CA 1
ATOM 619 C C . THR A 1 78 ? 44.731 0.788 -22.914 1.00 90.12 78 THR A C 1
ATOM 621 O O . THR A 1 78 ? 43.723 1.386 -22.526 1.00 90.12 78 THR A O 1
ATOM 624 N N . GLU A 1 79 ? 44.693 -0.484 -23.323 1.00 89.50 79 GLU A N 1
ATOM 625 C CA . GLU A 1 79 ? 43.474 -1.298 -23.292 1.00 89.50 79 GLU A CA 1
ATOM 626 C C . GLU A 1 79 ? 42.998 -1.479 -21.837 1.00 89.50 79 GLU A C 1
ATOM 628 O O . GLU A 1 79 ? 43.736 -2.033 -21.017 1.00 89.50 79 GLU A O 1
ATOM 633 N N . PRO A 1 80 ? 41.784 -1.025 -21.475 1.00 91.56 80 PRO A N 1
ATOM 634 C CA . PRO A 1 80 ? 41.277 -1.228 -20.131 1.00 91.56 80 PRO A CA 1
ATOM 635 C C . PRO A 1 80 ? 40.760 -2.662 -19.956 1.00 91.56 80 PRO A C 1
ATOM 637 O O . PRO A 1 80 ? 40.123 -3.222 -20.847 1.00 91.56 80 PRO A O 1
ATOM 640 N N . VAL A 1 81 ? 40.959 -3.226 -18.762 1.00 92.88 81 VAL A N 1
ATOM 641 C CA . VAL A 1 81 ? 40.639 -4.631 -18.423 1.00 92.88 81 VAL A CA 1
ATOM 642 C C . VAL A 1 81 ? 39.181 -5.011 -18.727 1.00 92.88 81 VAL A C 1
ATOM 644 O O . VAL A 1 81 ? 38.892 -6.147 -19.092 1.00 92.88 81 VAL A O 1
ATOM 647 N N . TRP A 1 82 ? 38.251 -4.059 -18.620 1.00 92.50 82 TRP A N 1
ATOM 648 C CA . TRP A 1 82 ? 36.820 -4.288 -18.833 1.00 92.50 82 TRP A CA 1
ATOM 649 C C . TRP A 1 82 ? 36.380 -4.275 -20.307 1.00 92.50 82 TRP A C 1
ATOM 651 O O . TRP A 1 82 ? 35.265 -4.712 -20.593 1.00 92.50 82 TRP A O 1
ATOM 661 N N . LEU A 1 83 ? 37.216 -3.813 -21.249 1.00 92.31 83 LEU A N 1
ATOM 662 C CA . LEU A 1 83 ? 36.823 -3.679 -22.659 1.00 92.31 83 LEU A CA 1
ATOM 663 C C . LEU A 1 83 ? 36.460 -5.032 -23.276 1.00 92.31 83 LEU A C 1
ATOM 665 O O . LEU A 1 83 ? 35.401 -5.162 -23.883 1.00 92.31 83 LEU A O 1
ATOM 669 N N . ARG A 1 84 ? 37.285 -6.059 -23.044 1.00 89.31 84 ARG A N 1
ATOM 670 C CA . ARG A 1 84 ? 37.066 -7.413 -23.583 1.00 89.31 84 ARG A CA 1
ATOM 671 C C . ARG A 1 84 ? 35.764 -8.035 -23.092 1.00 89.31 84 ARG A C 1
ATOM 673 O O . ARG A 1 84 ? 35.033 -8.649 -23.865 1.00 89.31 84 ARG A O 1
ATOM 680 N N . SER A 1 85 ? 35.453 -7.851 -21.812 1.00 92.19 85 SER A N 1
ATOM 681 C CA . SER A 1 85 ? 34.209 -8.346 -21.218 1.00 92.19 85 SER A CA 1
ATOM 682 C C . SER A 1 85 ? 32.989 -7.633 -21.799 1.00 92.19 85 SER A C 1
ATOM 684 O O . SER A 1 85 ? 31.985 -8.276 -22.093 1.00 92.19 85 SER A O 1
ATOM 686 N N . MET A 1 86 ? 33.089 -6.321 -22.015 1.00 91.12 86 MET A N 1
ATOM 687 C CA . MET A 1 86 ? 31.997 -5.513 -22.557 1.00 91.12 86 MET A CA 1
ATOM 688 C C . MET A 1 86 ? 31.779 -5.736 -24.061 1.00 91.12 86 MET A C 1
ATOM 690 O O . MET A 1 86 ? 30.652 -5.649 -24.532 1.00 91.12 86 MET A O 1
ATOM 694 N N . GLU A 1 87 ? 32.829 -6.069 -24.818 1.00 88.75 87 GLU A N 1
ATOM 695 C CA . GLU A 1 87 ? 32.707 -6.496 -26.219 1.00 88.75 87 GLU A CA 1
ATOM 696 C C . GLU A 1 87 ? 32.075 -7.883 -26.349 1.00 88.75 87 GLU A C 1
ATOM 698 O O . GLU A 1 87 ? 31.307 -8.122 -27.280 1.00 88.75 87 GLU A O 1
ATOM 703 N N . LYS A 1 88 ? 32.358 -8.781 -25.400 1.00 93.06 88 LYS A N 1
ATOM 704 C CA . LYS A 1 88 ? 31.743 -10.111 -25.346 1.00 93.06 88 LYS A CA 1
ATOM 705 C C . LYS A 1 88 ? 30.260 -10.054 -24.969 1.00 93.06 88 LYS A C 1
ATOM 707 O O . LYS A 1 88 ? 29.479 -10.857 -25.470 1.00 93.06 88 LYS A O 1
ATOM 712 N N . ALA A 1 89 ? 29.882 -9.133 -24.088 1.00 91.88 89 ALA A N 1
ATOM 713 C CA . ALA A 1 89 ? 28.511 -8.956 -23.626 1.00 91.88 89 ALA A CA 1
ATOM 714 C C . ALA A 1 89 ? 28.154 -7.460 -23.598 1.00 91.88 89 ALA A C 1
ATOM 716 O O . ALA A 1 89 ? 28.251 -6.826 -22.540 1.00 91.88 89 ALA A O 1
ATOM 717 N N . PRO A 1 90 ? 27.766 -6.871 -24.748 1.00 85.88 90 PRO A N 1
ATOM 718 C CA . PRO A 1 90 ? 27.326 -5.486 -24.776 1.00 85.88 90 PRO A CA 1
ATOM 719 C C . PRO A 1 90 ? 26.030 -5.322 -23.964 1.00 85.88 90 PRO A C 1
ATOM 721 O O . PRO A 1 90 ? 25.236 -6.263 -23.862 1.00 85.88 90 PRO A O 1
ATOM 724 N N . PRO A 1 91 ? 25.786 -4.135 -23.383 1.00 87.88 91 PRO A N 1
ATOM 725 C CA . PRO A 1 91 ? 24.542 -3.871 -22.672 1.00 87.88 91 PRO A CA 1
ATOM 726 C C . PRO A 1 91 ? 23.341 -4.002 -23.619 1.00 87.88 91 PRO A C 1
ATOM 728 O O . PRO A 1 91 ? 23.419 -3.620 -24.788 1.00 87.88 91 PRO A O 1
ATOM 731 N N . ALA A 1 92 ? 22.221 -4.518 -23.106 1.00 88.75 92 ALA A N 1
ATOM 732 C CA . ALA A 1 92 ? 20.993 -4.660 -23.881 1.00 88.75 92 ALA A CA 1
ATOM 733 C C . ALA A 1 92 ? 20.509 -3.291 -24.385 1.00 88.75 92 ALA A C 1
ATOM 735 O O . ALA A 1 92 ? 20.296 -2.365 -23.598 1.00 88.75 92 ALA A O 1
ATOM 736 N N . THR A 1 93 ? 20.326 -3.162 -25.699 1.00 86.00 93 THR A N 1
ATOM 737 C CA . THR A 1 93 ? 19.768 -1.962 -26.321 1.00 86.00 93 THR A CA 1
ATOM 738 C C . THR A 1 93 ? 18.278 -2.162 -26.566 1.00 86.00 93 THR A C 1
ATOM 740 O O . THR A 1 93 ? 17.853 -3.084 -27.257 1.00 86.00 93 THR A O 1
ATOM 743 N N . PHE A 1 94 ? 17.463 -1.287 -25.983 1.00 85.50 94 PHE A N 1
ATOM 744 C CA . PHE A 1 94 ? 16.033 -1.234 -26.271 1.00 85.50 94 PHE A CA 1
ATOM 745 C C . PHE A 1 94 ? 15.783 -0.282 -27.446 1.00 85.50 94 PHE A C 1
ATOM 747 O O . PHE A 1 94 ? 16.507 0.713 -27.582 1.00 85.50 94 PHE A O 1
ATOM 754 N N . PRO A 1 95 ? 14.775 -0.547 -28.298 1.00 86.75 95 PRO A N 1
ATOM 755 C CA . PRO A 1 95 ? 14.386 0.401 -29.331 1.00 86.75 95 PRO A CA 1
ATOM 756 C C . PRO A 1 95 ? 14.053 1.744 -28.681 1.00 86.75 95 PRO A C 1
ATOM 758 O O . PRO A 1 95 ? 13.386 1.804 -27.645 1.00 86.75 95 PRO A O 1
ATOM 761 N N . HIS A 1 96 ? 14.540 2.831 -29.277 1.00 80.56 96 HIS A N 1
ATOM 762 C CA . HIS A 1 96 ? 14.283 4.163 -28.752 1.00 80.56 96 HIS A CA 1
ATOM 763 C C . HIS A 1 96 ? 12.774 4.435 -28.772 1.00 80.56 96 HIS A C 1
ATOM 765 O O . HIS A 1 96 ? 12.147 4.408 -29.833 1.00 80.56 96 HIS A O 1
ATOM 771 N N . ALA A 1 97 ? 12.184 4.666 -27.599 1.00 81.62 97 ALA A N 1
ATOM 772 C CA . ALA A 1 97 ? 10.757 4.918 -27.475 1.00 81.62 97 ALA A CA 1
ATOM 773 C C . ALA A 1 97 ? 10.415 6.276 -28.108 1.00 81.62 97 ALA A C 1
ATOM 775 O O . ALA A 1 97 ? 10.635 7.322 -27.509 1.00 81.62 97 ALA A O 1
ATOM 776 N N . GLN A 1 98 ? 9.878 6.255 -29.330 1.00 76.44 98 GLN A N 1
ATOM 777 C CA . GLN A 1 98 ? 9.413 7.461 -30.030 1.00 76.44 98 GLN A CA 1
ATOM 778 C C . GLN A 1 98 ? 8.097 8.001 -29.452 1.00 76.44 98 GLN A C 1
ATOM 780 O O . GLN A 1 98 ? 7.778 9.178 -29.599 1.00 76.44 98 GLN A O 1
ATOM 785 N N . ASN A 1 99 ? 7.329 7.138 -28.784 1.00 83.31 99 ASN A N 1
ATOM 786 C CA . ASN A 1 99 ? 5.990 7.444 -28.302 1.00 83.31 99 ASN A CA 1
ATOM 787 C C . ASN A 1 99 ? 5.982 7.758 -26.806 1.00 83.31 99 ASN A C 1
ATOM 789 O O . ASN A 1 99 ? 6.749 7.193 -26.024 1.00 83.31 99 ASN A O 1
ATOM 793 N N . LYS A 1 100 ? 5.033 8.605 -26.395 1.00 86.69 100 LYS A N 1
ATOM 794 C CA . LYS A 1 100 ? 4.723 8.832 -24.982 1.00 86.69 100 LYS A CA 1
ATOM 795 C C . LYS A 1 100 ? 4.312 7.509 -24.322 1.00 86.69 100 LYS A C 1
ATOM 797 O O . LYS A 1 100 ? 3.534 6.743 -24.893 1.00 86.69 100 LYS A O 1
ATOM 802 N N . LEU A 1 101 ? 4.828 7.260 -23.118 1.00 86.81 101 LEU A N 1
ATOM 803 C CA . LEU A 1 101 ? 4.475 6.086 -22.318 1.00 86.81 101 LEU A CA 1
ATOM 804 C C . LEU A 1 101 ? 2.956 6.033 -22.102 1.00 86.81 101 LEU A C 1
ATOM 806 O O . LEU A 1 101 ? 2.340 7.036 -21.735 1.00 86.81 101 LEU A O 1
ATOM 810 N N . ARG A 1 102 ? 2.359 4.861 -22.344 1.00 88.00 102 ARG A N 1
ATOM 811 C CA . ARG A 1 102 ? 0.934 4.615 -22.100 1.00 88.00 102 ARG A CA 1
ATOM 812 C C . ARG A 1 102 ? 0.724 4.280 -20.627 1.00 88.00 102 ARG A C 1
ATOM 814 O O . ARG A 1 102 ? 1.526 3.560 -20.037 1.00 88.00 102 ARG A O 1
ATOM 821 N N . GLN A 1 103 ? -0.356 4.793 -20.049 1.00 90.56 103 GLN A N 1
ATOM 822 C CA . GLN A 1 103 ? -0.769 4.418 -18.701 1.00 90.56 103 GLN A CA 1
ATOM 823 C C . GLN A 1 103 ? -1.275 2.970 -18.718 1.00 90.56 103 GLN A C 1
ATOM 825 O O . GLN A 1 103 ? -2.104 2.622 -19.557 1.00 90.56 103 GLN A O 1
ATOM 830 N N . ILE A 1 104 ? -0.764 2.135 -17.813 1.00 92.25 104 ILE A N 1
ATOM 831 C CA . ILE A 1 104 ? -1.267 0.773 -17.604 1.00 92.25 104 ILE A CA 1
ATOM 832 C C . ILE A 1 104 ? -2.537 0.889 -16.755 1.00 92.25 104 ILE A C 1
ATOM 834 O O . ILE A 1 104 ? -2.499 1.509 -15.693 1.00 92.25 104 ILE A O 1
ATOM 838 N N . THR A 1 105 ? -3.646 0.330 -17.233 1.00 91.81 105 THR A N 1
ATOM 839 C CA . THR A 1 105 ? -4.933 0.294 -16.523 1.00 91.81 105 THR A CA 1
ATOM 840 C C . THR A 1 105 ? -5.432 -1.137 -16.466 1.00 91.81 105 THR A C 1
ATOM 842 O O . THR A 1 105 ? -5.479 -1.805 -17.501 1.00 91.81 105 THR A O 1
ATOM 845 N N . LEU A 1 106 ? -5.813 -1.591 -15.279 1.00 91.75 106 LEU A N 1
ATOM 846 C CA . LEU A 1 106 ? -6.412 -2.900 -15.063 1.00 91.75 106 LEU A CA 1
ATOM 847 C C . LEU A 1 106 ? -7.945 -2.779 -15.038 1.00 91.75 106 LEU A C 1
ATOM 849 O O . LEU A 1 106 ? -8.472 -1.723 -14.673 1.00 91.75 106 LEU A O 1
ATOM 853 N N . PRO A 1 107 ? -8.691 -3.832 -15.418 1.00 91.38 107 PRO A N 1
ATOM 854 C CA . PRO A 1 107 ? -10.152 -3.799 -15.382 1.00 91.38 107 PRO A CA 1
ATOM 855 C C . PRO A 1 107 ? -10.697 -3.597 -13.956 1.00 91.38 107 PRO A C 1
ATOM 857 O O . PRO A 1 107 ? -11.694 -2.889 -13.778 1.00 91.38 107 PRO A O 1
ATOM 860 N N . GLU A 1 108 ? -10.015 -4.123 -12.931 1.00 92.31 108 GLU A N 1
ATOM 861 C CA . GLU A 1 108 ? -10.387 -3.928 -11.524 1.00 92.31 108 GLU A CA 1
ATOM 862 C C . GLU A 1 108 ? -10.278 -2.476 -11.030 1.00 92.31 108 GLU A C 1
ATOM 864 O O . GLU A 1 108 ? -11.001 -2.096 -10.105 1.00 92.31 108 GLU A O 1
ATOM 869 N N . ASP A 1 109 ? -9.428 -1.640 -11.643 1.00 91.88 109 ASP A N 1
ATOM 870 C CA . ASP A 1 109 ? -9.120 -0.288 -11.148 1.00 91.88 109 ASP A CA 1
ATOM 871 C C . ASP A 1 109 ? -10.378 0.590 -11.060 1.00 91.88 109 ASP A C 1
ATOM 873 O O . ASP A 1 109 ? -10.511 1.452 -10.185 1.00 91.88 109 ASP A O 1
ATOM 877 N N . THR A 1 110 ? -11.345 0.350 -11.946 1.00 92.62 110 THR A N 1
ATOM 878 C CA . THR A 1 110 ? -12.637 1.046 -11.945 1.00 92.62 110 THR A CA 1
ATOM 879 C C . THR A 1 110 ? -13.428 0.782 -10.661 1.00 92.62 110 THR A C 1
ATOM 881 O O . THR A 1 110 ? -13.961 1.716 -10.054 1.00 92.62 110 THR A O 1
ATOM 884 N N . TYR A 1 111 ? -13.459 -0.469 -10.204 1.00 94.00 111 TYR A N 1
ATOM 885 C CA . TYR A 1 111 ? -14.210 -0.907 -9.030 1.00 94.00 111 TYR A CA 1
ATOM 886 C C . TYR A 1 111 ? -13.467 -0.616 -7.728 1.00 94.00 111 TYR A C 1
ATOM 888 O O . TYR A 1 111 ? -14.102 -0.232 -6.747 1.00 94.00 111 TYR A O 1
ATOM 896 N N . VAL A 1 112 ? -12.134 -0.678 -7.734 1.00 92.12 112 VAL A N 1
ATOM 897 C CA . VAL A 1 112 ? -11.290 -0.247 -6.606 1.00 92.12 112 VAL A CA 1
ATOM 898 C C . VAL A 1 112 ? -11.558 1.224 -6.263 1.00 92.12 112 VAL A C 1
ATOM 900 O O . VAL A 1 112 ? -11.776 1.579 -5.103 1.00 92.12 112 VAL A O 1
ATOM 903 N N . ASN A 1 113 ? -11.636 2.091 -7.276 1.00 91.94 113 ASN A N 1
ATOM 904 C CA . ASN A 1 113 ? -11.954 3.504 -7.069 1.00 91.94 113 ASN A CA 1
ATOM 905 C C . ASN A 1 113 ? -13.370 3.707 -6.506 1.00 91.94 113 ASN A C 1
ATOM 907 O O . ASN A 1 113 ? -13.547 4.488 -5.567 1.00 91.94 113 ASN A O 1
ATOM 911 N N . LYS A 1 114 ? -14.371 2.979 -7.023 1.00 93.75 114 LYS A N 1
ATOM 912 C CA . LYS A 1 114 ? -15.750 3.002 -6.496 1.00 93.75 114 LYS A CA 1
ATOM 913 C C . LYS A 1 114 ? -15.812 2.511 -5.044 1.00 93.75 114 LYS A C 1
ATOM 915 O O . LYS A 1 114 ? -16.525 3.092 -4.227 1.00 93.75 114 LYS A O 1
ATOM 920 N N . PHE A 1 115 ? -15.040 1.486 -4.696 1.00 93.56 115 PHE A N 1
ATOM 921 C CA . PHE A 1 115 ? -14.948 0.964 -3.335 1.00 93.56 115 PHE A CA 1
ATOM 922 C C . PHE A 1 115 ? -14.403 2.013 -2.363 1.00 93.56 115 PHE A C 1
ATOM 924 O O . PHE A 1 115 ? -15.013 2.267 -1.328 1.00 93.56 115 PHE A O 1
ATOM 931 N N . TYR A 1 116 ? -13.314 2.693 -2.721 1.00 90.94 116 TYR A N 1
ATOM 932 C CA . TYR A 1 116 ? -12.734 3.743 -1.882 1.00 90.94 116 TYR A CA 1
ATOM 933 C C . TYR A 1 116 ? -13.605 4.995 -1.745 1.00 90.94 116 TYR A C 1
ATOM 935 O O . TYR A 1 116 ? -13.454 5.735 -0.772 1.00 90.94 116 TYR A O 1
ATOM 943 N N . GLN A 1 117 ? -14.496 5.253 -2.705 1.00 92.75 117 GLN A N 1
ATOM 944 C CA . GLN A 1 117 ? -15.517 6.294 -2.571 1.00 92.75 117 GLN A CA 1
ATOM 945 C C . GLN A 1 117 ? -16.577 5.902 -1.534 1.00 92.75 117 GLN A C 1
ATOM 947 O O . GLN A 1 117 ? -17.003 6.749 -0.754 1.00 92.75 117 GLN A O 1
ATOM 952 N N . LYS A 1 118 ? -16.974 4.623 -1.491 1.00 92.00 118 LYS A N 1
ATOM 953 C CA . LYS A 1 118 ? -17.940 4.105 -0.509 1.00 92.00 118 LYS A CA 1
ATOM 954 C C . LYS A 1 118 ? -17.339 3.941 0.891 1.00 92.00 118 LYS A C 1
ATOM 956 O O . LYS A 1 118 ? -17.999 4.252 1.878 1.00 92.00 118 LYS A O 1
ATOM 961 N N . HIS A 1 119 ? -16.093 3.477 0.975 1.00 89.25 119 HIS A N 1
ATOM 962 C CA . HIS A 1 119 ? -15.389 3.167 2.221 1.00 89.25 119 HIS A CA 1
ATOM 963 C C . HIS A 1 119 ? -14.071 3.951 2.300 1.00 89.25 119 HIS A C 1
ATOM 965 O O . HIS A 1 119 ? -13.019 3.416 1.962 1.00 89.25 119 HIS A O 1
ATOM 971 N N . PRO A 1 120 ? -14.073 5.217 2.753 1.00 86.31 120 PRO A N 1
ATOM 972 C CA . PRO A 1 120 ? -12.843 6.010 2.835 1.00 86.31 120 PRO A CA 1
ATOM 973 C C . PRO A 1 120 ? -11.849 5.469 3.875 1.00 86.31 120 PRO A C 1
ATOM 975 O O . PRO A 1 120 ? -10.638 5.618 3.707 1.00 86.31 120 PRO A O 1
ATOM 978 N N . ASP A 1 121 ? -12.347 4.806 4.923 1.00 79.00 121 ASP A N 1
ATOM 979 C CA . ASP A 1 121 ? -11.534 4.267 6.018 1.00 79.00 121 ASP A CA 1
ATOM 980 C C . ASP A 1 121 ? -10.628 3.102 5.583 1.00 79.00 121 ASP A C 1
ATOM 982 O O . ASP A 1 121 ? -9.582 2.876 6.196 1.00 79.00 121 ASP A O 1
ATOM 986 N N . SER A 1 122 ? -11.000 2.367 4.527 1.00 81.12 122 SER A N 1
ATOM 987 C CA . SER A 1 122 ? -10.257 1.187 4.058 1.00 81.12 122 SER A CA 1
ATOM 988 C C . SER A 1 122 ? -8.909 1.540 3.423 1.00 81.12 122 SER A C 1
ATOM 990 O O . SER A 1 122 ? -7.983 0.735 3.488 1.00 81.12 122 SER A O 1
ATOM 992 N N . LYS A 1 123 ? -8.745 2.772 2.913 1.00 78.38 123 LYS A N 1
ATOM 993 C CA . LYS A 1 123 ? -7.484 3.271 2.326 1.00 78.38 123 LYS A CA 1
ATOM 994 C C . LYS A 1 123 ? -6.280 3.135 3.257 1.00 78.38 123 LYS A C 1
ATOM 996 O O . LYS A 1 123 ? -5.149 3.045 2.797 1.00 78.38 123 LYS A O 1
ATOM 1001 N N . PHE A 1 124 ? -6.522 3.184 4.563 1.00 71.00 124 PHE A N 1
ATOM 1002 C CA . PHE A 1 124 ? -5.481 3.099 5.583 1.00 71.00 124 PHE A CA 1
ATOM 1003 C C . PHE A 1 124 ? -5.250 1.672 6.086 1.00 71.00 124 PHE A C 1
ATOM 1005 O O . PHE A 1 124 ? -4.202 1.396 6.670 1.00 71.00 124 PHE A O 1
ATOM 1012 N N . GLU A 1 125 ? -6.236 0.791 5.904 1.00 64.94 125 GLU A N 1
AT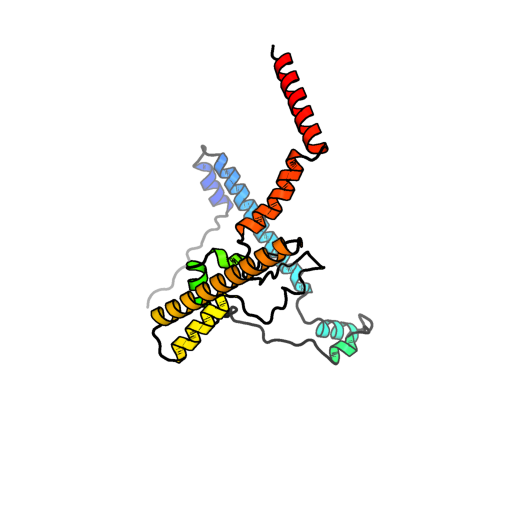OM 1013 C CA . GLU A 1 125 ? -6.147 -0.620 6.280 1.00 64.94 125 GLU A CA 1
ATOM 1014 C C . GLU A 1 125 ? -5.380 -1.425 5.227 1.00 64.94 125 GLU A C 1
ATOM 1016 O O . GLU A 1 125 ? -4.671 -2.358 5.599 1.00 64.94 125 GLU A O 1
ATOM 1021 N N . ASP A 1 126 ? -5.472 -1.031 3.951 1.00 62.53 126 ASP A N 1
ATOM 1022 C CA . ASP A 1 126 ? -4.789 -1.693 2.841 1.00 62.53 126 ASP A CA 1
ATOM 1023 C C . ASP A 1 126 ? -3.258 -1.527 2.952 1.00 62.53 126 ASP A C 1
ATOM 1025 O O . ASP A 1 126 ? -2.716 -0.424 2.808 1.00 62.53 126 ASP A O 1
ATOM 1029 N N . PRO A 1 127 ? -2.514 -2.618 3.216 1.00 55.25 127 PRO A N 1
ATOM 1030 C CA . PRO A 1 127 ? -1.119 -2.559 3.615 1.00 55.25 127 PRO A CA 1
ATOM 1031 C C . PRO A 1 127 ? -0.164 -2.646 2.423 1.00 55.25 127 PRO A C 1
ATOM 1033 O O . PRO A 1 127 ? 0.940 -3.163 2.578 1.00 55.25 127 PRO A O 1
ATOM 1036 N N . ILE A 1 128 ? -0.482 -2.036 1.273 1.00 55.19 128 ILE A N 1
ATOM 1037 C CA . ILE A 1 128 ? 0.583 -1.657 0.327 1.00 55.19 128 ILE A CA 1
ATOM 1038 C C . ILE A 1 128 ? 1.296 -0.425 0.911 1.00 55.19 128 ILE A C 1
ATOM 1040 O O . ILE A 1 128 ? 1.394 0.645 0.313 1.00 55.19 128 ILE A O 1
ATOM 1044 N N . LYS A 1 129 ? 1.821 -0.566 2.135 1.00 49.03 129 LYS A N 1
ATOM 1045 C CA . LYS A 1 129 ? 2.876 0.287 2.663 1.00 49.03 129 LYS A CA 1
ATOM 1046 C C . LYS A 1 129 ? 4.150 -0.114 1.926 1.00 49.03 129 LYS A C 1
ATOM 1048 O O . LYS A 1 129 ? 5.084 -0.642 2.514 1.00 49.03 129 LYS A O 1
ATOM 1053 N N . CYS A 1 130 ? 4.231 0.245 0.647 1.00 40.28 130 CYS A N 1
ATOM 1054 C CA . CYS A 1 130 ? 5.504 0.538 -0.002 1.00 40.28 130 CYS A CA 1
ATOM 1055 C C . CYS A 1 130 ? 6.042 1.845 0.596 1.00 40.28 130 CYS A C 1
ATOM 1057 O O . CYS A 1 130 ? 6.254 2.839 -0.098 1.00 40.28 130 CYS A O 1
ATOM 1059 N N . ARG A 1 131 ? 6.202 1.889 1.924 1.00 35.34 131 ARG A N 1
ATOM 1060 C CA . ARG A 1 131 ? 6.936 2.960 2.568 1.00 35.34 131 ARG A CA 1
ATOM 1061 C C . ARG A 1 131 ? 8.397 2.637 2.326 1.00 35.34 131 ARG A C 1
ATOM 1063 O O . ARG A 1 131 ? 9.027 1.890 3.069 1.00 35.34 131 ARG A O 1
ATOM 1070 N N . PHE A 1 132 ? 8.914 3.205 1.241 1.00 39.47 132 PHE A N 1
ATOM 1071 C CA . PHE A 1 132 ? 10.329 3.483 1.140 1.00 39.47 132 PHE A CA 1
ATOM 1072 C C . PHE A 1 132 ? 10.741 4.171 2.445 1.00 39.47 132 PHE A C 1
ATOM 1074 O O . PHE A 1 132 ? 10.205 5.214 2.819 1.00 39.47 132 PHE A O 1
ATOM 1081 N N . VAL A 1 133 ? 11.702 3.538 3.105 1.00 44.34 133 VAL A N 1
ATOM 1082 C CA . VAL A 1 133 ? 12.465 4.014 4.254 1.00 44.34 133 VAL A CA 1
ATOM 1083 C C . VAL A 1 133 ? 11.784 3.896 5.643 1.00 44.34 133 VAL A C 1
ATOM 1085 O O . VAL A 1 133 ? 10.836 4.598 5.984 1.00 44.34 133 VAL A O 1
ATOM 1088 N N . TYR A 1 134 ? 12.403 3.029 6.464 1.00 42.22 134 TYR A N 1
ATOM 1089 C CA . TYR A 1 134 ? 12.331 2.859 7.930 1.00 42.22 134 TYR A CA 1
ATOM 1090 C C . TYR A 1 134 ? 11.155 2.086 8.571 1.00 42.22 134 TYR A C 1
ATOM 1092 O O . TYR A 1 134 ? 10.202 2.710 9.028 1.00 42.22 134 TYR A O 1
ATOM 1100 N N . ARG A 1 135 ? 11.341 0.766 8.813 1.00 41.59 135 ARG A N 1
ATOM 1101 C CA . ARG A 1 135 ? 11.300 0.100 10.153 1.00 41.59 135 ARG A CA 1
ATOM 1102 C C . ARG A 1 135 ? 11.615 -1.415 10.055 1.00 41.59 135 ARG A C 1
ATOM 1104 O O . ARG A 1 135 ? 10.747 -2.258 9.875 1.00 41.59 135 ARG A O 1
ATOM 1111 N N . LEU A 1 136 ? 12.889 -1.763 10.241 1.00 46.47 136 LEU A N 1
ATOM 1112 C CA . LEU A 1 136 ? 13.518 -3.025 9.811 1.00 46.47 136 LEU A CA 1
ATOM 1113 C C . LEU A 1 136 ? 13.204 -4.334 10.571 1.00 46.47 136 LEU A C 1
ATOM 1115 O O . LEU A 1 136 ? 13.802 -5.341 10.219 1.00 46.47 136 LEU A O 1
ATOM 1119 N N . VAL A 1 137 ? 12.332 -4.397 11.588 1.00 44.22 137 VAL A N 1
ATOM 1120 C CA . VAL A 1 137 ? 12.290 -5.624 12.436 1.00 44.22 137 VAL A CA 1
ATOM 1121 C C . VAL A 1 137 ? 10.896 -6.217 12.698 1.00 44.22 137 VAL A C 1
ATOM 1123 O O . VAL A 1 137 ? 10.809 -7.325 13.198 1.00 44.22 137 VAL A O 1
ATOM 1126 N N . ASN A 1 138 ? 9.790 -5.580 12.294 1.00 44.53 138 ASN A N 1
ATOM 1127 C CA . ASN A 1 138 ? 8.444 -6.182 12.449 1.00 44.53 138 ASN A CA 1
ATOM 1128 C C . ASN A 1 138 ? 7.503 -5.992 11.239 1.00 44.53 138 ASN A C 1
ATOM 1130 O O . ASN A 1 138 ? 6.340 -6.380 11.304 1.00 44.53 138 ASN A O 1
ATOM 1134 N N . GLU A 1 139 ? 7.980 -5.412 10.131 1.00 47.19 139 GLU A N 1
ATOM 1135 C CA . GLU A 1 139 ? 7.170 -5.169 8.922 1.00 47.19 139 GLU A CA 1
ATOM 1136 C C . GLU A 1 139 ? 7.336 -6.229 7.823 1.00 47.19 139 GLU A C 1
ATOM 1138 O O . GLU A 1 139 ? 6.495 -6.305 6.932 1.00 47.19 139 GLU A O 1
ATOM 1143 N N . LEU A 1 140 ? 8.348 -7.101 7.900 1.00 43.97 140 LEU A N 1
ATOM 1144 C CA . LEU A 1 140 ? 8.613 -8.122 6.873 1.00 43.97 140 LEU A CA 1
ATOM 1145 C C . LEU A 1 140 ? 7.436 -9.091 6.642 1.00 43.97 140 LEU A C 1
ATOM 1147 O O . LEU A 1 140 ? 7.256 -9.566 5.526 1.00 43.97 140 LEU A O 1
ATOM 1151 N N . ALA A 1 141 ? 6.580 -9.310 7.646 1.00 44.12 141 ALA A N 1
ATOM 1152 C CA . ALA A 1 141 ? 5.376 -10.134 7.506 1.00 44.12 141 ALA A CA 1
ATOM 1153 C C . ALA A 1 141 ? 4.200 -9.424 6.799 1.00 44.12 141 ALA A C 1
ATOM 1155 O O . ALA A 1 141 ? 3.275 -10.091 6.354 1.00 44.12 141 ALA A O 1
ATOM 1156 N N . LYS A 1 142 ? 4.207 -8.085 6.694 1.00 46.75 142 LYS A N 1
ATOM 1157 C CA . LYS A 1 142 ? 3.139 -7.308 6.028 1.00 46.75 142 LYS A CA 1
ATOM 1158 C C . LYS A 1 142 ? 3.480 -6.900 4.596 1.00 46.75 142 LYS A C 1
ATOM 1160 O O . LYS A 1 142 ? 2.582 -6.558 3.843 1.00 46.75 142 LYS A O 1
ATOM 1165 N N . VAL A 1 143 ? 4.760 -6.924 4.226 1.00 47.25 143 VAL A N 1
ATOM 1166 C CA . VAL A 1 143 ? 5.231 -6.524 2.887 1.00 47.25 143 VAL A CA 1
ATOM 1167 C C . VAL A 1 143 ? 5.002 -7.629 1.839 1.00 47.25 143 VAL A C 1
ATOM 1169 O O . VAL A 1 143 ? 5.078 -7.360 0.646 1.00 47.25 143 VAL A O 1
ATOM 1172 N N . SER A 1 144 ? 4.679 -8.859 2.260 1.00 49.25 144 SER A N 1
ATOM 1173 C CA . SER A 1 144 ? 4.452 -10.002 1.362 1.00 49.25 144 SER A CA 1
ATOM 1174 C C . SER A 1 144 ? 3.271 -10.888 1.778 1.00 49.25 144 SER A C 1
ATOM 1176 O O . SER A 1 144 ? 3.363 -12.113 1.743 1.00 49.25 144 SER A O 1
ATOM 1178 N N . SER A 1 145 ? 2.137 -10.303 2.177 1.00 52.88 145 SER A N 1
ATOM 1179 C CA . SER A 1 145 ? 0.917 -11.112 2.212 1.00 52.88 145 SER A CA 1
ATOM 1180 C C . SER A 1 145 ? 0.533 -11.441 0.768 1.00 52.88 145 SER A C 1
ATOM 1182 O O . SER A 1 145 ? 0.283 -10.541 -0.030 1.00 52.88 145 SER A O 1
ATOM 1184 N N . PHE A 1 146 ? 0.518 -12.732 0.431 1.00 64.12 146 PHE A N 1
ATOM 1185 C CA . PHE A 1 146 ? -0.087 -13.243 -0.806 1.00 64.12 146 PHE A CA 1
ATOM 1186 C C . PHE A 1 146 ? -1.569 -12.836 -0.912 1.00 64.12 146 PHE A C 1
ATOM 1188 O O . PHE A 1 146 ? -2.136 -12.811 -2.001 1.00 64.12 146 PHE A O 1
ATOM 1195 N N . ASP A 1 147 ? -2.163 -12.465 0.223 1.00 72.62 147 ASP A N 1
ATOM 1196 C CA . ASP A 1 147 ? -3.530 -11.993 0.319 1.00 72.62 147 ASP A CA 1
ATOM 1197 C C . ASP A 1 147 ? -3.680 -10.595 -0.311 1.00 72.62 147 ASP A C 1
ATOM 1199 O O . ASP A 1 147 ? -2.973 -9.650 0.080 1.00 72.62 147 ASP A O 1
ATOM 1203 N N . PRO A 1 148 ? -4.585 -10.446 -1.291 1.00 79.75 148 PRO A N 1
ATOM 1204 C CA . PRO A 1 148 ? -4.878 -9.164 -1.914 1.00 79.75 148 PRO A CA 1
ATOM 1205 C C . PRO A 1 148 ? -5.480 -8.155 -0.911 1.00 79.75 148 PRO A C 1
ATOM 1207 O O . PRO A 1 148 ? -6.106 -8.532 0.077 1.00 79.75 148 PRO A O 1
ATOM 1210 N N . PRO A 1 149 ? -5.336 -6.839 -1.162 1.00 84.12 149 PRO A N 1
ATOM 1211 C CA . PRO A 1 149 ? -6.059 -5.815 -0.409 1.00 84.12 149 PRO A CA 1
ATOM 1212 C C . PRO A 1 149 ? -7.577 -5.984 -0.541 1.00 84.12 149 PRO A C 1
ATOM 1214 O O . PRO A 1 149 ? -8.064 -6.388 -1.600 1.00 84.12 149 PRO A O 1
ATOM 1217 N N . ALA A 1 150 ? -8.339 -5.566 0.472 1.00 86.69 150 ALA A N 1
ATOM 1218 C CA . ALA A 1 150 ? -9.792 -5.766 0.492 1.00 86.69 150 ALA A CA 1
ATOM 1219 C C . ALA A 1 150 ? -10.503 -5.056 -0.675 1.00 86.69 150 ALA A C 1
ATOM 1221 O O . ALA A 1 150 ? -11.508 -5.534 -1.197 1.00 86.69 150 ALA A O 1
ATOM 1222 N N . ALA A 1 151 ? -9.958 -3.921 -1.128 1.00 89.75 151 ALA A N 1
ATOM 1223 C CA . ALA A 1 151 ? -10.469 -3.219 -2.303 1.00 89.75 151 ALA A CA 1
ATOM 1224 C C . ALA A 1 151 ? -10.329 -4.040 -3.599 1.00 89.75 151 ALA A C 1
ATOM 1226 O O . ALA A 1 151 ? -11.161 -3.925 -4.499 1.00 89.75 151 ALA A O 1
ATOM 1227 N N . ARG A 1 152 ? -9.282 -4.868 -3.695 1.00 89.81 152 ARG A N 1
ATOM 1228 C CA . ARG A 1 152 ? -9.027 -5.737 -4.847 1.00 89.81 152 ARG A CA 1
ATOM 1229 C C . ARG A 1 152 ? -9.881 -7.002 -4.794 1.00 89.81 152 ARG A C 1
ATOM 1231 O O . ARG A 1 152 ? -10.442 -7.353 -5.822 1.00 89.81 152 ARG A O 1
ATOM 1238 N N . GLU A 1 153 ? -10.051 -7.611 -3.619 1.00 90.81 153 GLU A N 1
ATOM 1239 C CA . GLU A 1 153 ? -10.998 -8.726 -3.413 1.00 90.81 153 GLU A CA 1
ATOM 1240 C C . GLU A 1 153 ? -12.411 -8.333 -3.849 1.00 90.81 153 GLU A C 1
ATOM 1242 O O . GLU A 1 153 ? -13.053 -9.038 -4.623 1.00 90.81 153 GLU A O 1
ATOM 1247 N N . PHE A 1 154 ? -12.856 -7.143 -3.435 1.00 93.56 154 PHE A N 1
ATOM 1248 C CA . PHE A 1 154 ? -14.132 -6.578 -3.858 1.00 93.56 154 PHE A CA 1
ATOM 1249 C C . PHE A 1 154 ? -14.229 -6.435 -5.383 1.00 93.56 154 PHE A C 1
ATOM 1251 O O . PHE A 1 154 ? -15.237 -6.807 -5.980 1.00 93.56 154 PHE A O 1
ATOM 1258 N N . ALA A 1 155 ? -13.191 -5.898 -6.026 1.00 94.12 155 ALA A N 1
ATOM 1259 C CA . ALA A 1 155 ? -13.191 -5.702 -7.470 1.00 94.12 155 ALA A CA 1
ATOM 1260 C C . ALA A 1 155 ? -13.209 -7.031 -8.240 1.00 94.12 155 ALA A C 1
ATOM 1262 O O . ALA A 1 155 ? -13.960 -7.158 -9.205 1.00 94.12 155 ALA A O 1
ATOM 1263 N N . TRP A 1 156 ? -12.438 -8.026 -7.797 1.00 94.00 156 TRP A N 1
ATOM 1264 C CA . TRP A 1 156 ? -12.457 -9.369 -8.376 1.00 94.00 156 TRP A CA 1
ATOM 1265 C C . TRP A 1 156 ? -13.821 -10.024 -8.224 1.00 94.00 156 TRP A C 1
ATOM 1267 O O . TRP A 1 156 ? -14.355 -10.526 -9.206 1.00 94.00 156 TRP A O 1
ATOM 1277 N N . ARG A 1 157 ? -14.452 -9.908 -7.053 1.00 95.38 157 ARG A N 1
ATOM 1278 C CA . ARG A 1 157 ? -15.798 -10.438 -6.838 1.00 95.38 157 ARG A CA 1
ATOM 1279 C C . ARG A 1 157 ? -16.832 -9.835 -7.788 1.00 95.38 157 ARG A C 1
ATOM 1281 O O . ARG A 1 157 ? -17.682 -10.545 -8.318 1.00 95.38 157 ARG A O 1
ATOM 1288 N N . VAL A 1 158 ? -16.756 -8.527 -8.034 1.00 96.12 158 VAL A N 1
ATOM 1289 C CA . VAL A 1 158 ? -17.639 -7.857 -9.001 1.00 96.12 158 VAL A CA 1
ATOM 1290 C C . VAL A 1 158 ? -17.393 -8.366 -10.421 1.00 96.12 158 VAL A C 1
ATOM 1292 O O . VAL A 1 158 ? -18.352 -8.595 -11.156 1.00 96.12 158 VAL A O 1
ATOM 1295 N N . LEU A 1 159 ? -16.131 -8.571 -10.807 1.00 95.38 159 LEU A N 1
ATOM 1296 C CA . LEU A 1 159 ? -15.785 -9.124 -12.116 1.00 95.38 159 LEU A CA 1
ATOM 1297 C C . LEU A 1 159 ? -16.282 -10.569 -12.272 1.00 95.38 159 LEU A C 1
ATOM 1299 O O . LEU A 1 159 ? -16.903 -10.872 -13.285 1.00 95.38 159 LEU A O 1
ATOM 1303 N N . GLU A 1 160 ? -16.123 -11.417 -11.255 1.00 95.50 160 GLU A N 1
ATOM 1304 C CA . GLU A 1 160 ? -16.645 -12.793 -11.243 1.00 95.50 160 GLU A CA 1
ATOM 1305 C C . GLU A 1 160 ? -18.169 -12.838 -11.421 1.00 95.50 160 GLU A C 1
ATOM 1307 O O . GLU A 1 160 ? -18.692 -13.622 -12.210 1.00 95.50 160 GLU A O 1
ATOM 1312 N N . LEU A 1 161 ? -18.909 -11.985 -10.706 1.00 96.00 161 LEU A N 1
ATOM 1313 C CA . LEU A 1 161 ? -20.370 -11.917 -10.826 1.00 96.00 161 LEU A CA 1
ATOM 1314 C C . LEU A 1 161 ? -20.804 -11.395 -12.202 1.00 96.00 161 LEU A C 1
ATOM 1316 O O . LEU A 1 161 ? -21.811 -11.839 -12.753 1.00 96.00 161 LEU A O 1
ATOM 1320 N N . LYS A 1 162 ? -20.020 -10.490 -12.791 1.00 95.19 162 LYS A N 1
ATOM 1321 C CA . LYS A 1 162 ? -20.255 -9.984 -14.144 1.00 95.19 162 LYS A CA 1
ATOM 1322 C C . LYS A 1 162 ? -19.997 -11.051 -15.208 1.00 95.19 162 LYS A C 1
ATOM 1324 O O . LYS A 1 162 ? -20.750 -11.128 -16.175 1.00 95.19 162 LYS A O 1
ATOM 1329 N N . GLU A 1 163 ? -18.992 -11.905 -15.021 1.00 94.62 163 GLU A N 1
ATOM 1330 C CA . GLU A 1 163 ? -18.758 -13.078 -15.877 1.00 94.62 163 GLU A CA 1
ATOM 1331 C C . GLU A 1 163 ? -19.921 -14.080 -15.810 1.00 94.62 163 GLU A C 1
ATOM 1333 O O . GLU A 1 163 ? -20.251 -14.713 -16.811 1.00 94.62 163 GLU A O 1
ATOM 1338 N N . GLN A 1 164 ? -20.601 -14.166 -14.663 1.00 95.06 164 GLN A N 1
ATOM 1339 C CA . GLN A 1 164 ? -21.821 -14.965 -14.483 1.00 95.06 164 GLN A CA 1
ATOM 1340 C C . GLN A 1 164 ? -23.082 -14.315 -15.084 1.00 95.06 164 GLN A C 1
ATOM 1342 O O . GLN A 1 164 ? -24.143 -14.938 -15.095 1.00 95.06 164 GLN A O 1
ATOM 1347 N N . GLY A 1 165 ? -22.983 -13.086 -15.603 1.00 94.44 165 GLY A N 1
ATOM 1348 C CA . GLY A 1 165 ? -24.088 -12.365 -16.241 1.00 94.44 165 GLY A CA 1
ATOM 1349 C C . GLY A 1 165 ? -24.963 -11.543 -15.290 1.00 94.44 165 GLY A C 1
ATOM 1350 O O . GLY A 1 165 ? -26.052 -11.129 -15.685 1.00 94.44 165 GLY A O 1
ATOM 1351 N N . 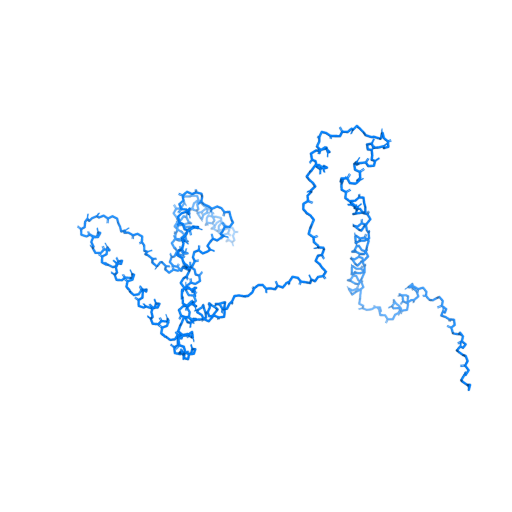VAL A 1 166 ? -24.518 -11.298 -14.054 1.00 94.19 166 VAL A N 1
ATOM 1352 C CA . VAL A 1 166 ? -25.215 -10.414 -13.105 1.00 94.19 166 VAL A CA 1
ATOM 1353 C C . VAL A 1 166 ? -25.002 -8.950 -13.503 1.00 94.19 166 VAL A C 1
ATOM 1355 O O . VAL A 1 166 ? -23.927 -8.576 -13.979 1.00 94.19 166 VAL A O 1
ATOM 1358 N N . ASP A 1 167 ? -26.020 -8.109 -13.293 1.00 96.31 167 ASP A N 1
ATOM 1359 C CA . ASP A 1 167 ? -25.895 -6.665 -13.504 1.00 96.31 167 ASP A CA 1
ATOM 1360 C C . ASP A 1 167 ? -24.815 -6.047 -12.597 1.00 96.31 167 ASP A C 1
ATOM 1362 O O . ASP A 1 167 ? -24.580 -6.489 -11.471 1.00 96.31 167 ASP A O 1
ATOM 1366 N N . GLU A 1 168 ? -24.156 -4.990 -13.075 1.00 92.50 168 GLU A N 1
ATOM 1367 C CA . GLU A 1 168 ? -23.039 -4.360 -12.366 1.00 92.50 168 GLU A CA 1
ATOM 1368 C C . GLU A 1 168 ? -23.453 -3.782 -11.005 1.00 92.50 168 GLU A C 1
ATOM 1370 O O . GLU A 1 168 ? -22.671 -3.822 -10.049 1.00 92.50 168 GLU A O 1
ATOM 1375 N N . ILE A 1 169 ? -24.665 -3.232 -10.900 1.00 93.25 169 ILE A N 1
ATOM 1376 C CA . ILE A 1 169 ? -25.142 -2.605 -9.665 1.00 93.25 169 ILE A CA 1
ATOM 1377 C C . ILE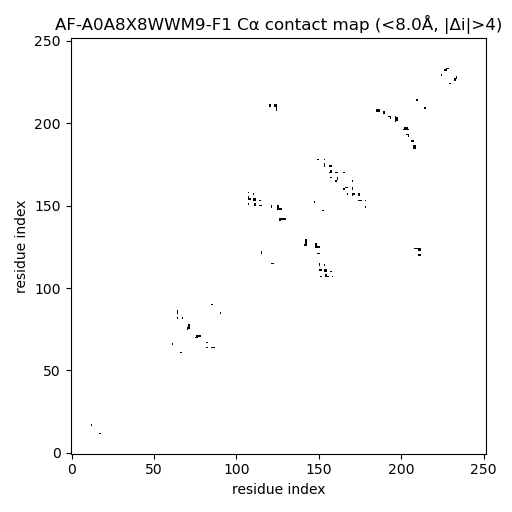 A 1 169 ? -25.391 -3.679 -8.608 1.00 93.25 169 ILE A C 1
ATOM 1379 O O . ILE A 1 169 ? -24.936 -3.538 -7.466 1.00 93.25 169 ILE A O 1
ATOM 1383 N N . ASP A 1 170 ? -26.045 -4.765 -9.010 1.00 95.00 170 ASP A N 1
ATOM 1384 C CA . ASP A 1 170 ? -26.356 -5.898 -8.145 1.00 95.00 170 ASP A CA 1
ATOM 1385 C C . ASP A 1 170 ? -25.082 -6.636 -7.726 1.00 95.00 170 ASP A C 1
ATOM 1387 O O . ASP A 1 170 ? -24.883 -6.900 -6.539 1.00 95.00 170 ASP A O 1
ATOM 1391 N N . ALA A 1 171 ? -24.154 -6.867 -8.661 1.00 95.12 171 ALA A N 1
ATOM 1392 C CA . ALA A 1 171 ? -22.848 -7.456 -8.374 1.00 95.12 171 ALA A CA 1
ATOM 1393 C C . ALA A 1 171 ? -22.069 -6.638 -7.331 1.00 95.12 171 ALA A C 1
ATOM 1395 O O . ALA A 1 171 ? -21.510 -7.178 -6.373 1.00 95.12 171 ALA A O 1
ATOM 1396 N N . MET A 1 172 ? -22.080 -5.311 -7.473 1.00 94.88 172 MET A N 1
ATOM 1397 C CA . MET A 1 172 ? -21.436 -4.399 -6.533 1.00 94.88 172 MET A CA 1
ATOM 1398 C C . MET A 1 172 ? -22.116 -4.398 -5.154 1.00 94.88 172 MET A C 1
ATOM 1400 O O . MET A 1 172 ? -21.442 -4.204 -4.139 1.00 94.88 172 MET A O 1
ATOM 1404 N N . ALA A 1 173 ? -23.438 -4.581 -5.098 1.00 95.38 173 ALA A N 1
ATOM 1405 C CA . ALA A 1 173 ? -24.176 -4.688 -3.844 1.00 95.38 173 ALA A CA 1
ATOM 1406 C C . ALA A 1 173 ? -23.854 -5.999 -3.113 1.00 95.38 173 ALA A C 1
ATOM 1408 O O . ALA A 1 173 ? -23.560 -5.964 -1.917 1.00 95.38 173 ALA A O 1
ATOM 1409 N N . VAL A 1 174 ? -23.824 -7.127 -3.829 1.00 95.81 174 VAL A N 1
ATOM 1410 C CA . VAL A 1 174 ? -23.445 -8.437 -3.275 1.00 95.81 174 VAL A CA 1
ATOM 1411 C C . VAL A 1 174 ? -22.032 -8.380 -2.695 1.00 95.81 174 VAL A C 1
ATOM 1413 O O . VAL A 1 174 ? -21.851 -8.660 -1.508 1.00 95.81 174 VAL A O 1
ATOM 1416 N N . ALA A 1 175 ? -21.057 -7.890 -3.463 1.00 94.94 175 ALA A N 1
ATOM 1417 C CA . ALA A 1 175 ? -19.677 -7.755 -2.996 1.00 94.94 175 ALA A CA 1
ATOM 1418 C C . ALA A 1 175 ? -19.547 -6.840 -1.755 1.00 94.94 175 ALA A C 1
ATOM 1420 O O . ALA A 1 175 ? -18.748 -7.104 -0.856 1.00 94.94 175 ALA A O 1
ATOM 1421 N N . ASP A 1 176 ? -20.362 -5.781 -1.641 1.00 95.19 176 ASP A N 1
ATOM 1422 C CA . ASP A 1 176 ? -20.355 -4.907 -0.456 1.00 95.19 176 ASP A CA 1
ATOM 1423 C C . ASP A 1 176 ? -20.934 -5.614 0.779 1.00 95.19 176 ASP A C 1
ATOM 1425 O O . ASP A 1 176 ? -20.449 -5.432 1.900 1.00 95.19 176 ASP A O 1
ATOM 1429 N N . THR A 1 177 ? -21.960 -6.450 0.595 1.00 95.31 177 THR A N 1
ATOM 1430 C CA . THR A 1 177 ? -22.507 -7.253 1.696 1.00 95.31 177 THR A CA 1
ATOM 1431 C C . THR A 1 177 ? -21.510 -8.294 2.196 1.00 95.31 177 THR A C 1
ATOM 1433 O O . THR A 1 177 ? -21.353 -8.422 3.414 1.00 95.31 177 THR A O 1
ATOM 1436 N N . GLU A 1 178 ? -20.784 -8.958 1.291 1.00 94.31 178 GLU A N 1
ATOM 1437 C CA . GLU A 1 178 ? -19.713 -9.908 1.617 1.00 94.31 178 GLU A CA 1
ATOM 1438 C C . GLU A 1 178 ? -18.600 -9.206 2.416 1.00 94.31 178 GLU A C 1
ATOM 1440 O O . GLU A 1 178 ? -18.296 -9.604 3.545 1.00 94.31 178 GLU A O 1
ATOM 1445 N N . TYR A 1 179 ? -18.108 -8.061 1.928 1.00 92.19 179 TYR A N 1
ATOM 1446 C CA . TYR A 1 179 ? -17.099 -7.254 2.624 1.00 92.19 179 TYR A CA 1
ATOM 1447 C C . TYR A 1 179 ? -17.525 -6.858 4.051 1.00 92.19 179 TYR A C 1
ATOM 1449 O O . TYR A 1 179 ? -16.770 -6.990 5.026 1.00 92.19 179 TYR A O 1
ATOM 1457 N N . ARG A 1 180 ? -18.763 -6.376 4.221 1.00 91.56 180 ARG A N 1
ATOM 1458 C CA . ARG A 1 180 ? -19.288 -5.991 5.543 1.00 91.56 180 ARG A CA 1
ATOM 1459 C C . ARG A 1 180 ? -19.443 -7.195 6.468 1.00 91.56 180 ARG A C 1
ATOM 1461 O O . ARG A 1 180 ? -19.172 -7.068 7.669 1.00 91.56 180 ARG A O 1
ATOM 1468 N N . ALA A 1 181 ? -19.879 -8.336 5.936 1.00 93.88 181 ALA A N 1
ATOM 1469 C CA . ALA A 1 181 ? -20.026 -9.574 6.689 1.00 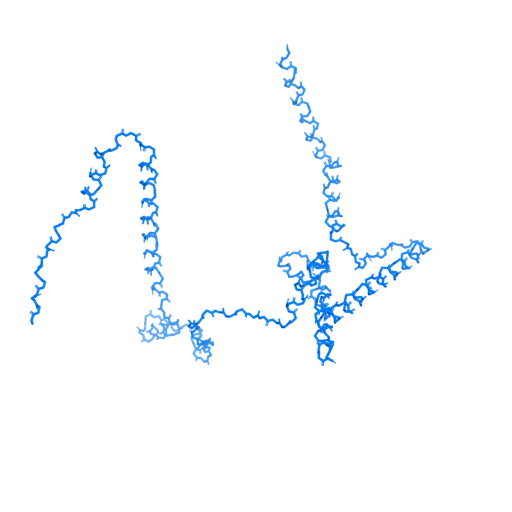93.88 181 ALA A CA 1
ATOM 1470 C C . ALA A 1 181 ? -18.669 -10.056 7.216 1.00 93.88 181 ALA A C 1
ATOM 1472 O O . ALA A 1 181 ? -18.545 -10.312 8.417 1.00 93.88 181 ALA A O 1
ATOM 1473 N N . GLU A 1 182 ? -17.630 -10.052 6.379 1.00 89.31 182 GLU A N 1
ATOM 1474 C CA . GLU A 1 182 ? -16.271 -10.397 6.795 1.00 89.31 182 GLU A CA 1
ATOM 1475 C C . GLU A 1 182 ? -15.753 -9.481 7.902 1.00 89.31 182 GLU A C 1
ATOM 1477 O O . GLU A 1 182 ? -15.257 -9.944 8.934 1.00 89.31 182 GLU A O 1
ATOM 1482 N N . ARG A 1 183 ? -15.918 -8.162 7.753 1.00 88.19 183 ARG A N 1
ATOM 1483 C CA . ARG A 1 183 ? -15.508 -7.214 8.799 1.00 88.19 183 ARG A CA 1
ATOM 1484 C C . ARG A 1 183 ? -16.250 -7.437 10.107 1.00 88.19 183 ARG A C 1
ATOM 1486 O O . ARG A 1 183 ? -15.661 -7.293 11.183 1.00 88.19 183 ARG A O 1
ATOM 1493 N N . LYS A 1 184 ? -17.540 -7.765 10.042 1.00 91.12 184 LYS A N 1
ATOM 1494 C CA . LYS A 1 184 ? -18.345 -8.077 11.227 1.00 91.12 184 LYS A CA 1
ATOM 1495 C C . LYS A 1 184 ? -17.849 -9.360 11.895 1.00 91.12 184 LYS A C 1
ATOM 1497 O O . LYS A 1 184 ? -17.649 -9.350 13.110 1.00 91.12 184 LYS A O 1
ATOM 1502 N N . ALA A 1 185 ? -17.572 -10.406 11.120 1.00 91.38 185 ALA A N 1
ATOM 1503 C CA . ALA A 1 185 ? -17.026 -11.666 11.615 1.00 91.38 185 ALA A CA 1
ATOM 1504 C C . ALA A 1 185 ? -15.649 -11.469 12.275 1.00 91.38 185 ALA A C 1
ATOM 1506 O O . ALA A 1 185 ? -15.449 -11.891 13.415 1.00 91.38 185 ALA A O 1
ATOM 1507 N N . ARG A 1 186 ? -14.737 -10.715 11.640 1.00 87.19 186 ARG A N 1
ATOM 1508 C CA . ARG A 1 186 ? -13.418 -10.363 12.208 1.00 87.19 186 ARG A CA 1
ATOM 1509 C C . ARG A 1 186 ? -13.553 -9.629 13.549 1.00 87.19 186 ARG A C 1
ATOM 1511 O O . ARG A 1 186 ? -12.858 -9.951 14.515 1.00 87.19 186 ARG A O 1
ATOM 1518 N N . LYS A 1 187 ? -14.494 -8.681 13.656 1.00 88.69 187 LYS A N 1
ATOM 1519 C CA . LYS A 1 187 ? -14.787 -7.965 14.914 1.00 88.69 187 LYS A CA 1
ATOM 1520 C C . LYS A 1 187 ? -15.350 -8.887 15.999 1.00 88.69 187 LYS A C 1
ATOM 1522 O O . LYS A 1 187 ? -14.957 -8.758 17.159 1.00 88.69 187 LYS A O 1
ATOM 1527 N N . GLN A 1 188 ? -16.247 -9.807 15.650 1.00 92.44 188 GLN A N 1
ATOM 1528 C CA . GLN A 1 188 ? -16.822 -10.775 16.591 1.00 92.44 188 GLN A CA 1
ATOM 1529 C C . GLN A 1 188 ? -15.769 -11.767 17.100 1.00 92.44 188 GLN A C 1
ATOM 1531 O O . GLN A 1 188 ? -15.669 -11.978 18.310 1.00 92.44 188 GLN A O 1
ATOM 1536 N N . ALA A 1 189 ? -14.927 -12.296 16.209 1.00 91.38 189 ALA A N 1
ATOM 1537 C CA . ALA A 1 189 ? -13.807 -13.161 16.569 1.00 91.38 189 ALA A CA 1
ATOM 1538 C C . ALA A 1 189 ? -12.848 -12.451 17.539 1.00 91.38 189 ALA A C 1
ATOM 1540 O O . ALA A 1 189 ? -12.508 -12.990 18.593 1.00 91.38 189 ALA A O 1
ATOM 1541 N N . TYR A 1 190 ? -12.496 -11.192 17.257 1.00 89.25 190 TYR A N 1
ATOM 1542 C CA . TYR A 1 190 ? -11.681 -10.390 18.168 1.00 89.25 190 TYR A CA 1
ATOM 1543 C C . TYR A 1 190 ? -12.359 -10.140 19.519 1.00 89.25 190 TYR A C 1
ATOM 1545 O O . TYR A 1 190 ? -11.714 -10.239 20.563 1.00 89.25 190 TYR A O 1
ATOM 1553 N N . ALA A 1 191 ? -13.660 -9.836 19.530 1.00 90.88 191 ALA A N 1
ATOM 1554 C CA . ALA A 1 191 ? -14.411 -9.658 20.769 1.00 90.88 191 ALA A CA 1
ATOM 1555 C C . ALA A 1 191 ? -14.385 -10.933 21.625 1.00 90.88 191 ALA A C 1
ATOM 1557 O O . ALA A 1 191 ? -14.184 -10.853 22.840 1.00 90.88 191 ALA A O 1
ATOM 1558 N N . ARG A 1 192 ? -14.498 -12.106 20.992 1.00 93.12 192 ARG A N 1
ATOM 1559 C CA . ARG A 1 192 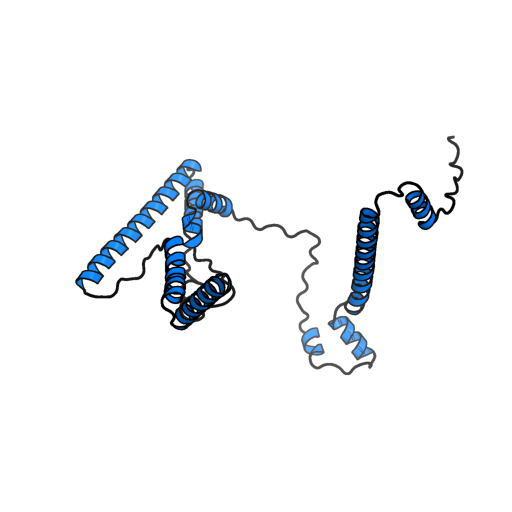? -14.392 -13.401 21.666 1.00 93.12 192 ARG A CA 1
ATOM 1560 C C . ARG A 1 192 ? -12.989 -13.644 22.220 1.00 93.12 192 ARG A C 1
ATOM 1562 O O . ARG A 1 192 ? -12.852 -13.972 23.397 1.00 93.12 192 ARG A O 1
ATOM 1569 N N . LEU A 1 193 ? -11.947 -13.397 21.427 1.00 90.38 193 LEU A N 1
ATOM 1570 C CA . LEU A 1 193 ? -10.552 -13.4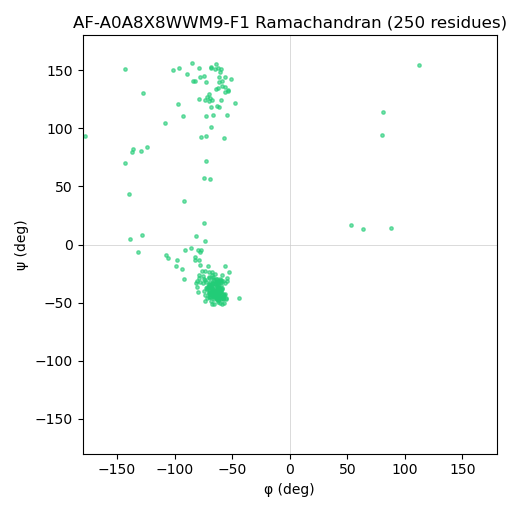99 21.872 1.00 90.38 193 LEU A CA 1
ATOM 1571 C C . LEU A 1 193 ? -10.248 -12.545 23.033 1.00 90.38 193 LEU A C 1
ATOM 1573 O O . LEU A 1 193 ? -9.566 -12.912 23.987 1.00 90.38 193 LEU A O 1
ATOM 1577 N N . LYS A 1 194 ? -10.809 -11.334 23.001 1.00 90.31 194 LYS A N 1
ATOM 1578 C CA . LYS A 1 194 ? -10.696 -10.349 24.078 1.00 90.31 194 LYS A CA 1
ATOM 1579 C C . LYS A 1 194 ? -11.340 -10.845 25.373 1.00 90.31 194 LYS A C 1
ATOM 1581 O O . LYS A 1 194 ? -10.765 -10.636 26.439 1.00 90.31 194 LYS A O 1
ATOM 1586 N N . GLN A 1 195 ? -12.507 -11.488 25.302 1.00 93.12 195 GLN A N 1
ATOM 1587 C CA . GLN A 1 195 ? -13.147 -12.105 26.471 1.00 93.12 195 GLN A CA 1
ATOM 1588 C C . GLN A 1 195 ? -12.264 -13.213 27.058 1.00 93.12 195 GLN A C 1
ATOM 1590 O O . GLN A 1 195 ? -11.992 -13.198 28.255 1.00 93.12 195 GLN A O 1
ATOM 1595 N N . ILE A 1 196 ? -11.752 -14.111 26.212 1.00 92.81 196 ILE A N 1
ATOM 1596 C CA . ILE A 1 196 ? -10.872 -15.211 26.632 1.00 92.81 196 ILE A CA 1
ATOM 1597 C C . ILE A 1 196 ? -9.592 -14.668 27.283 1.00 92.81 196 ILE A C 1
ATOM 1599 O O . ILE A 1 196 ? -9.219 -15.102 28.368 1.00 92.81 196 ILE A O 1
ATOM 1603 N N . SER A 1 197 ? -8.950 -13.669 26.673 1.00 91.25 197 SER A N 1
ATOM 1604 C CA . SER A 1 197 ? -7.729 -13.050 27.201 1.00 91.25 197 SER A CA 1
ATOM 1605 C C . SER A 1 197 ? -7.939 -12.419 28.576 1.00 91.25 197 SER A C 1
ATOM 1607 O O . SER A 1 197 ? -7.064 -12.533 29.432 1.00 91.25 197 SER A O 1
ATOM 1609 N N . LYS A 1 198 ? -9.096 -11.776 28.801 1.00 91.50 198 LYS A N 1
ATOM 1610 C CA . LYS A 1 198 ? -9.458 -11.214 30.110 1.00 91.50 198 LYS A CA 1
ATOM 1611 C C . LYS A 1 198 ? -9.613 -12.302 31.169 1.00 91.50 198 LYS A C 1
ATOM 1613 O O . LYS A 1 198 ? -9.067 -12.146 32.253 1.00 91.50 198 LYS A O 1
ATOM 1618 N N . LEU A 1 199 ? -10.314 -13.392 30.844 1.00 94.31 199 LEU A N 1
ATOM 1619 C CA . LEU A 1 199 ? -10.490 -14.532 31.753 1.00 94.31 199 LEU A CA 1
ATOM 1620 C C . LEU A 1 199 ? -9.152 -15.203 32.093 1.00 94.31 199 LEU A C 1
ATOM 1622 O O . LEU A 1 199 ? -8.940 -15.611 33.226 1.00 94.31 199 LEU A O 1
ATOM 1626 N N . GLN A 1 200 ? -8.230 -15.270 31.130 1.00 93.31 200 GLN A N 1
ATOM 1627 C CA . GLN A 1 200 ? -6.889 -15.830 31.323 1.00 93.31 200 GLN A CA 1
ATOM 1628 C C . GLN A 1 200 ? -5.901 -14.864 32.005 1.00 93.31 200 GLN A C 1
ATOM 1630 O O . GLN A 1 200 ? -4.750 -15.239 32.215 1.00 93.31 200 GLN A O 1
ATOM 1635 N N . GLY A 1 201 ? -6.288 -13.610 32.277 1.00 90.75 201 GLY A N 1
ATOM 1636 C CA . GLY A 1 201 ? -5.380 -12.581 32.803 1.00 90.75 201 GLY A CA 1
ATOM 1637 C C . GLY A 1 201 ? -4.234 -12.193 31.853 1.00 90.75 201 GLY A C 1
ATOM 1638 O O . GLY A 1 201 ? -3.279 -11.537 32.265 1.00 90.75 201 GLY A O 1
ATOM 1639 N N . LYS A 1 202 ? -4.300 -12.588 30.576 1.00 89.12 202 LYS A N 1
ATOM 1640 C CA . LYS A 1 202 ? -3.265 -12.303 29.572 1.00 89.12 202 LYS A CA 1
ATOM 1641 C C . LYS A 1 202 ? -3.475 -10.932 28.935 1.00 89.12 202 LYS A C 1
ATOM 1643 O O . LYS A 1 202 ? -4.594 -10.414 28.869 1.00 89.12 202 LYS A O 1
ATOM 1648 N N . ARG A 1 203 ? -2.386 -10.358 28.410 1.00 81.94 203 ARG A N 1
ATOM 1649 C CA . ARG A 1 203 ? -2.437 -9.128 27.605 1.00 81.94 203 ARG A CA 1
ATOM 1650 C C . ARG A 1 203 ? -3.324 -9.333 26.381 1.00 81.94 203 ARG A C 1
ATOM 1652 O O . ARG A 1 203 ? -3.270 -10.378 25.742 1.00 81.94 203 ARG A O 1
ATOM 1659 N N . LEU A 1 204 ? -4.100 -8.301 26.059 1.00 82.50 204 LEU A N 1
ATOM 1660 C CA . LEU A 1 204 ? -5.038 -8.344 24.946 1.00 82.50 204 LEU A CA 1
ATOM 1661 C C . LEU A 1 204 ? -4.312 -8.564 23.613 1.00 82.50 204 LEU A C 1
ATOM 1663 O O . LEU A 1 204 ? -3.273 -7.933 23.386 1.00 82.50 204 LEU A O 1
ATOM 1667 N N . PRO A 1 205 ? -4.875 -9.395 22.718 1.00 79.56 205 PRO A N 1
ATOM 1668 C CA . PRO A 1 205 ? -4.353 -9.516 21.369 1.00 79.56 205 PRO A CA 1
ATOM 1669 C C . PRO A 1 205 ? -4.454 -8.167 20.633 1.00 79.56 205 PRO A C 1
ATOM 1671 O O . PRO A 1 205 ? -5.339 -7.361 20.944 1.00 79.56 205 PRO A O 1
ATOM 1674 N N . PRO A 1 206 ? -3.570 -7.898 19.657 1.00 78.19 206 PRO A N 1
ATOM 1675 C CA . PRO A 1 206 ? -3.680 -6.729 18.790 1.00 78.19 206 PRO A CA 1
ATOM 1676 C C . PRO A 1 206 ? -5.036 -6.688 18.074 1.00 78.19 206 PRO A C 1
ATOM 1678 O O . PRO A 1 206 ? -5.573 -7.728 17.695 1.00 78.19 206 PRO A O 1
ATOM 1681 N N . ASN A 1 207 ? -5.594 -5.490 17.882 1.00 73.75 207 ASN A N 1
ATOM 1682 C CA . ASN A 1 207 ? -6.862 -5.328 17.170 1.00 73.75 207 ASN A CA 1
ATOM 1683 C C . ASN A 1 207 ? -6.689 -5.682 15.675 1.00 73.75 207 ASN A C 1
ATOM 1685 O O . ASN A 1 207 ? -5.861 -5.039 15.032 1.00 73.75 207 ASN A O 1
ATOM 1689 N N . PRO A 1 208 ? -7.478 -6.618 15.110 1.00 70.25 208 PRO A N 1
ATOM 1690 C CA . PRO A 1 208 ? -7.372 -7.021 13.705 1.00 70.25 208 PRO A CA 1
ATOM 1691 C C . PRO A 1 208 ? -7.733 -5.930 12.694 1.00 70.25 208 PRO A C 1
ATOM 1693 O O . PRO A 1 208 ? -7.187 -5.917 11.599 1.00 70.25 208 PRO A O 1
ATOM 1696 N N . CYS A 1 209 ? -8.641 -5.013 13.045 1.00 65.38 209 CYS A N 1
ATOM 1697 C CA . CYS A 1 209 ? -9.036 -3.893 12.183 1.00 65.38 209 CYS A CA 1
ATOM 1698 C C . CYS A 1 209 ? -8.948 -2.586 12.984 1.00 65.38 209 CYS A C 1
ATOM 1700 O O . CYS A 1 209 ? -9.949 -2.130 13.563 1.00 65.38 209 CYS A O 1
ATOM 1702 N N . PRO A 1 210 ? -7.744 -2.017 13.141 1.00 68.81 210 PRO A N 1
ATOM 1703 C CA . PRO A 1 210 ? -7.586 -0.716 13.760 1.00 68.81 210 PRO A CA 1
ATOM 1704 C C . PRO A 1 210 ? -8.104 0.358 12.800 1.00 68.81 210 PRO A C 1
ATOM 1706 O O . PRO A 1 210 ? -7.694 0.439 11.652 1.00 68.81 210 PRO A O 1
ATOM 1709 N N . SER A 1 211 ? -9.014 1.209 13.272 1.00 69.25 211 SER A N 1
ATOM 1710 C CA . SER A 1 211 ? -9.377 2.405 12.510 1.00 69.25 211 SER A CA 1
ATOM 1711 C C . SER A 1 211 ? -8.142 3.293 12.377 1.00 69.25 211 SER A C 1
ATOM 1713 O O . SER A 1 211 ? -7.503 3.559 13.399 1.00 69.25 211 SER A O 1
ATOM 1715 N N . ALA A 1 212 ? -7.877 3.812 11.181 1.00 69.75 212 ALA A N 1
ATOM 1716 C CA . ALA A 1 212 ? -6.747 4.695 10.880 1.00 69.75 212 ALA A CA 1
ATOM 1717 C C . ALA A 1 212 ? -6.537 5.792 11.932 1.00 69.75 212 ALA A C 1
ATOM 1719 O O . ALA A 1 212 ? -5.448 5.985 12.466 1.00 69.75 212 ALA A O 1
ATOM 1720 N N . VAL A 1 213 ? -7.636 6.444 12.313 1.00 71.38 213 VAL A N 1
ATOM 1721 C CA . VAL A 1 213 ? -7.656 7.512 13.315 1.00 71.38 213 VAL A CA 1
ATOM 1722 C C . VAL A 1 213 ? -7.128 7.035 14.669 1.00 71.38 213 VAL A C 1
ATOM 1724 O O . VAL A 1 213 ? -6.419 7.771 15.340 1.00 71.38 213 VAL A O 1
ATOM 1727 N N . LYS A 1 214 ? -7.422 5.798 15.083 1.00 76.00 214 LYS A N 1
ATOM 1728 C CA . LYS A 1 214 ? -6.930 5.252 16.359 1.00 76.00 214 LYS A CA 1
ATOM 1729 C C . LYS A 1 214 ? -5.449 4.908 16.310 1.00 76.00 214 LYS A C 1
ATOM 1731 O O . LYS A 1 214 ? -4.810 4.989 17.354 1.00 76.00 214 LYS A O 1
ATOM 1736 N N . GLU A 1 215 ? -4.911 4.529 15.151 1.00 75.50 215 GLU A N 1
ATOM 1737 C CA . GLU A 1 215 ? -3.464 4.341 14.996 1.00 75.50 215 GLU A CA 1
ATOM 1738 C C . GLU A 1 215 ? -2.742 5.682 15.104 1.00 75.50 215 GLU A C 1
ATOM 1740 O O . GLU A 1 215 ? -1.868 5.828 15.956 1.00 75.50 215 GLU A O 1
ATOM 1745 N N . ILE A 1 216 ? -3.195 6.680 14.338 1.00 75.12 216 ILE A N 1
ATOM 1746 C CA . ILE A 1 216 ? -2.652 8.045 14.374 1.00 75.12 216 ILE A CA 1
ATOM 1747 C C . ILE A 1 216 ? -2.741 8.608 15.797 1.00 75.12 216 ILE A C 1
ATOM 1749 O O . ILE A 1 216 ? -1.737 9.016 16.372 1.00 75.12 216 ILE A O 1
ATOM 1753 N N . GLN A 1 217 ? -3.912 8.522 16.433 1.00 80.12 217 GLN A N 1
ATOM 1754 C CA . GLN A 1 217 ? -4.090 8.965 17.815 1.00 80.12 217 GLN A CA 1
ATOM 1755 C C . GLN A 1 217 ? -3.212 8.192 18.803 1.00 80.12 217 GLN A C 1
ATOM 1757 O O . GLN A 1 217 ? -2.785 8.760 19.803 1.00 80.12 217 GLN A O 1
ATOM 1762 N N . ALA A 1 218 ? -2.957 6.897 18.600 1.00 80.00 218 ALA A N 1
ATOM 1763 C CA . ALA A 1 218 ? -2.087 6.130 19.490 1.00 80.00 218 ALA A CA 1
ATOM 1764 C C . ALA A 1 218 ? -0.620 6.569 19.375 1.00 80.00 218 ALA A C 1
ATOM 1766 O O . ALA A 1 218 ? 0.085 6.596 20.387 1.00 80.00 218 ALA A O 1
ATOM 1767 N N . GLU A 1 219 ? -0.172 6.930 18.172 1.00 80.19 219 GLU A N 1
ATOM 1768 C CA . GLU A 1 219 ? 1.147 7.520 17.939 1.00 80.19 219 GLU A CA 1
ATOM 1769 C C . GLU A 1 219 ? 1.235 8.927 18.546 1.00 80.19 219 GLU A C 1
ATOM 1771 O O . GLU A 1 219 ? 2.139 9.204 19.337 1.00 80.19 219 GLU A O 1
ATOM 1776 N N . GLU A 1 220 ? 0.243 9.780 18.286 1.00 82.50 220 GLU A N 1
ATOM 1777 C CA . GLU A 1 220 ? 0.171 11.141 18.821 1.00 82.50 220 GLU A CA 1
ATOM 1778 C C . GLU A 1 220 ? 0.065 11.168 20.344 1.00 82.50 220 GLU A C 1
ATOM 1780 O O . GLU A 1 220 ? 0.718 11.985 20.983 1.00 82.50 220 GLU A O 1
ATOM 1785 N N . ARG A 1 221 ? -0.693 10.256 20.966 1.00 85.00 221 ARG A N 1
ATOM 1786 C CA . ARG A 1 221 ? -0.817 10.169 22.432 1.00 85.00 221 ARG A CA 1
ATOM 1787 C C . ARG A 1 221 ? 0.531 10.018 23.123 1.00 85.00 221 ARG A C 1
ATOM 1789 O O . ARG A 1 221 ? 0.683 10.537 24.226 1.00 85.00 221 ARG A O 1
ATOM 1796 N N . LYS A 1 222 ? 1.499 9.333 22.503 1.00 83.62 222 LYS A N 1
ATOM 1797 C CA . LYS A 1 222 ? 2.862 9.237 23.046 1.00 83.62 222 LYS A CA 1
ATOM 1798 C C . LYS A 1 222 ? 3.529 10.608 23.042 1.00 83.62 222 LYS A C 1
ATOM 1800 O O . LYS A 1 222 ? 3.943 11.079 24.093 1.00 83.62 222 LYS A O 1
ATOM 1805 N N . LEU A 1 223 ? 3.507 11.288 21.898 1.00 83.81 223 LEU A N 1
ATOM 1806 C CA . LEU A 1 223 ? 4.084 12.624 21.737 1.00 83.81 223 LEU A CA 1
ATOM 1807 C C . LEU A 1 223 ? 3.398 13.669 22.630 1.00 83.81 223 LEU A C 1
ATOM 1809 O O . LEU A 1 223 ? 4.061 14.514 23.224 1.00 83.81 223 LEU A O 1
ATOM 1813 N N . ILE A 1 224 ? 2.071 13.605 22.760 1.00 84.06 224 ILE A N 1
ATOM 1814 C CA . ILE A 1 224 ? 1.282 14.471 23.642 1.00 84.06 224 ILE A CA 1
ATOM 1815 C C . ILE A 1 224 ? 1.679 14.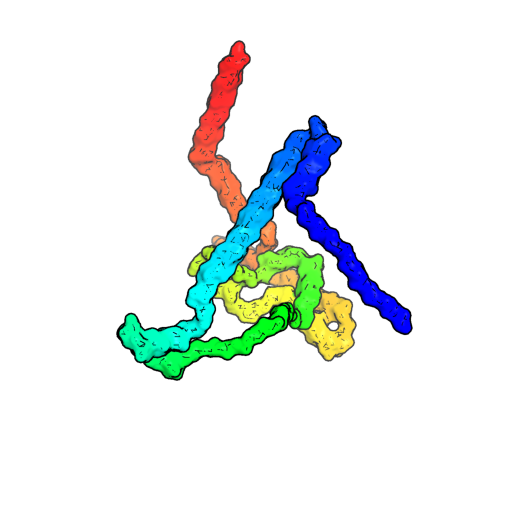222 25.095 1.00 84.06 224 ILE A C 1
ATOM 1817 O O . ILE A 1 224 ? 1.939 15.174 25.826 1.00 84.06 224 ILE A O 1
ATOM 1821 N N . LYS A 1 225 ? 1.772 12.954 25.517 1.00 84.94 225 LYS A N 1
ATOM 1822 C CA . LYS A 1 225 ? 2.225 12.606 26.866 1.00 84.94 225 LYS A CA 1
ATOM 1823 C C . LYS A 1 225 ? 3.626 13.173 27.117 1.00 84.94 225 LYS A C 1
ATOM 1825 O O . LYS A 1 225 ? 3.842 13.836 28.128 1.00 84.94 225 LYS A O 1
ATOM 1830 N N . ASP A 1 226 ? 4.542 13.017 26.173 1.00 85.12 226 ASP A N 1
ATOM 1831 C CA . ASP A 1 226 ? 5.899 13.538 26.319 1.00 85.12 226 ASP A CA 1
ATOM 1832 C C . ASP A 1 226 ? 5.919 15.073 26.446 1.00 85.12 226 ASP A C 1
ATOM 1834 O O . ASP A 1 226 ? 6.635 15.591 27.296 1.00 85.12 226 ASP A O 1
ATOM 1838 N N . ARG A 1 227 ? 5.064 15.819 25.728 1.00 80.00 227 ARG A N 1
ATOM 1839 C CA . ARG A 1 227 ? 4.967 17.291 25.871 1.00 80.00 227 ARG A CA 1
ATOM 1840 C C . ARG A 1 227 ? 4.618 17.752 27.293 1.00 80.00 227 ARG A C 1
ATOM 1842 O O . ARG A 1 227 ? 5.144 18.766 27.743 1.00 80.00 227 ARG A O 1
ATOM 1849 N N . PHE A 1 228 ? 3.739 17.035 27.995 1.00 81.00 228 PHE A N 1
ATOM 1850 C CA . PHE A 1 228 ? 3.262 17.433 29.330 1.00 81.00 228 PHE A CA 1
ATOM 1851 C C . PHE A 1 228 ? 4.080 16.842 30.486 1.00 81.00 228 PHE A C 1
ATOM 1853 O O . PHE A 1 228 ? 4.157 17.436 31.569 1.00 81.00 228 PHE A O 1
ATOM 1860 N N . PHE A 1 229 ? 4.661 15.656 30.292 1.00 83.38 229 PHE A N 1
ATOM 1861 C CA . PHE A 1 229 ? 5.332 14.904 31.356 1.00 83.38 229 PHE A CA 1
ATOM 1862 C C . PHE A 1 229 ? 6.860 14.892 31.234 1.00 83.38 229 PHE A C 1
ATOM 1864 O O . PHE A 1 229 ? 7.522 14.476 32.183 1.00 83.38 229 PHE A O 1
ATOM 1871 N N . ASN A 1 230 ? 7.441 15.381 30.132 1.00 86.75 230 ASN A N 1
ATOM 1872 C CA . ASN A 1 230 ? 8.892 15.511 30.024 1.00 86.75 230 ASN A CA 1
ATOM 1873 C C . ASN A 1 230 ? 9.407 16.611 30.978 1.00 86.75 230 ASN A C 1
ATOM 1875 O O . ASN A 1 230 ? 8.949 17.758 30.901 1.00 86.75 230 ASN A O 1
ATOM 1879 N N . PRO A 1 231 ? 10.379 16.300 31.859 1.00 87.44 231 PRO A N 1
ATOM 1880 C CA . PRO A 1 231 ? 10.932 17.273 32.798 1.00 87.44 231 PRO A CA 1
ATOM 1881 C C . PRO A 1 231 ? 11.572 18.480 32.100 1.00 87.44 231 PRO A C 1
ATOM 1883 O O . PRO A 1 231 ? 11.509 19.586 32.627 1.00 87.44 231 PRO A O 1
ATOM 1886 N N . GLN A 1 232 ? 12.151 18.307 30.908 1.00 86.06 232 GLN A N 1
ATOM 1887 C CA . GLN A 1 232 ? 12.753 19.408 30.149 1.00 86.06 232 GLN A CA 1
ATOM 1888 C C . GLN A 1 232 ? 11.692 20.382 29.630 1.00 86.06 232 GLN A C 1
ATOM 1890 O O . GLN A 1 232 ? 11.851 21.593 29.754 1.00 86.06 232 GLN A O 1
ATOM 1895 N N . SER A 1 233 ? 10.574 19.861 29.116 1.00 84.31 233 SER A N 1
ATOM 1896 C CA . SER A 1 233 ? 9.451 20.682 28.652 1.00 84.31 233 SER A CA 1
ATOM 1897 C C . SER A 1 233 ? 8.825 21.479 29.799 1.00 84.31 233 SER A C 1
ATOM 1899 O O . SER A 1 233 ? 8.541 22.661 29.627 1.00 84.31 233 SER A O 1
ATOM 1901 N N . ARG A 1 234 ? 8.691 20.880 30.992 1.00 84.81 234 ARG A N 1
ATOM 1902 C CA . ARG A 1 234 ? 8.208 21.587 32.192 1.00 84.81 234 ARG A CA 1
ATOM 1903 C C . ARG A 1 234 ? 9.127 22.735 32.609 1.00 84.81 234 ARG A C 1
ATOM 1905 O O . ARG A 1 234 ? 8.644 23.849 32.768 1.00 84.81 234 ARG A O 1
ATOM 1912 N N . LYS A 1 235 ? 10.441 22.495 32.657 1.00 88.62 235 LYS A N 1
ATOM 1913 C CA . LYS A 1 235 ? 11.450 23.526 32.968 1.00 88.62 235 LYS A CA 1
ATOM 1914 C C . LYS A 1 235 ? 11.454 24.697 31.983 1.00 88.62 235 LYS A C 1
ATOM 1916 O O . LYS A 1 235 ? 11.847 25.802 32.337 1.00 88.62 235 LYS A O 1
ATOM 1921 N N . ILE A 1 236 ? 11.098 24.458 30.720 1.00 89.38 236 ILE A N 1
ATOM 1922 C CA . ILE A 1 236 ? 10.971 25.522 29.714 1.00 89.38 236 ILE A CA 1
ATOM 1923 C C . ILE A 1 236 ? 9.702 26.342 29.971 1.00 89.38 236 ILE A C 1
ATOM 1925 O O . ILE A 1 236 ? 9.748 27.565 29.929 1.00 89.38 236 ILE A O 1
ATOM 1929 N N . VAL A 1 237 ? 8.580 25.684 30.276 1.00 88.94 237 VAL A N 1
ATOM 1930 C CA . VAL A 1 237 ? 7.313 26.366 30.587 1.00 88.94 237 VAL A CA 1
ATOM 1931 C C . VAL A 1 237 ? 7.414 27.202 31.865 1.00 88.94 237 VAL A C 1
ATOM 1933 O O . VAL A 1 237 ? 6.859 28.293 31.905 1.00 88.94 237 VAL A O 1
ATOM 1936 N N . GLU A 1 238 ? 8.107 26.713 32.893 1.00 91.06 238 GLU A N 1
ATOM 1937 C CA . GLU A 1 238 ? 8.363 27.459 34.135 1.00 91.06 238 GLU A CA 1
ATOM 1938 C C . GLU A 1 238 ? 9.194 28.718 33.866 1.00 91.06 238 GLU A C 1
ATOM 1940 O O . GLU A 1 238 ? 8.742 29.810 34.196 1.00 91.06 238 GLU A O 1
ATOM 1945 N N . ARG A 1 239 ? 10.310 28.595 33.132 1.00 92.12 239 ARG A N 1
ATOM 1946 C CA . ARG A 1 239 ? 11.121 29.753 32.718 1.00 92.12 239 ARG A CA 1
ATOM 1947 C C . ARG A 1 239 ? 10.327 30.790 31.922 1.00 92.12 239 ARG A C 1
ATOM 1949 O O . ARG A 1 239 ? 10.415 31.975 32.203 1.00 92.12 239 ARG A O 1
ATOM 1956 N N . LEU A 1 240 ? 9.485 30.356 30.982 1.00 92.81 240 LEU A N 1
ATOM 1957 C CA . LEU A 1 240 ? 8.627 31.268 30.213 1.00 92.81 240 LEU A CA 1
ATOM 1958 C C . LEU A 1 240 ? 7.586 31.997 31.081 1.00 92.81 240 LEU A C 1
ATOM 1960 O O . LEU A 1 240 ? 7.169 33.103 30.738 1.00 92.81 240 LEU A O 1
ATOM 1964 N N . LYS A 1 241 ? 7.123 31.382 32.178 1.00 93.62 241 LYS A N 1
ATOM 1965 C CA . LYS A 1 241 ? 6.233 32.048 33.141 1.00 93.62 241 LYS A CA 1
ATOM 1966 C C . LYS A 1 241 ? 6.995 33.089 33.953 1.00 93.62 241 LYS A C 1
ATOM 1968 O O . LYS A 1 241 ? 6.522 34.213 34.044 1.00 93.62 241 LYS A O 1
ATOM 1973 N N . GLU A 1 242 ? 8.179 32.741 34.450 1.00 93.38 242 GLU A N 1
ATOM 1974 C CA . GLU A 1 242 ? 9.058 33.660 35.185 1.00 93.38 242 GLU A CA 1
ATOM 1975 C C . GLU A 1 242 ? 9.432 34.886 34.336 1.00 93.38 242 GLU A C 1
ATOM 1977 O O . GLU A 1 242 ? 9.307 36.017 34.798 1.00 93.38 242 GLU A O 1
ATOM 1982 N N . GLU A 1 243 ? 9.807 34.683 33.068 1.00 90.06 243 GLU A N 1
ATOM 1983 C CA . GLU A 1 243 ? 10.101 35.766 32.117 1.00 90.06 243 GLU A CA 1
ATOM 1984 C C . GLU A 1 243 ? 8.879 36.663 31.865 1.00 90.06 243 GLU A C 1
ATOM 1986 O O . GLU A 1 243 ? 8.999 37.890 31.818 1.00 90.06 243 GLU A O 1
ATOM 1991 N N . ARG A 1 244 ? 7.683 36.073 31.733 1.00 90.44 244 ARG A N 1
ATOM 1992 C CA . ARG A 1 244 ? 6.431 36.829 31.577 1.00 90.44 244 ARG A CA 1
ATOM 1993 C C . ARG A 1 244 ? 6.116 37.657 32.823 1.00 90.44 244 ARG A C 1
ATOM 1995 O O . ARG A 1 244 ? 5.709 38.809 32.684 1.00 90.44 244 ARG A O 1
ATOM 2002 N N . ASP A 1 245 ? 6.278 37.084 34.009 1.00 91.81 245 ASP A N 1
ATOM 2003 C CA . ASP A 1 245 ? 5.996 37.762 35.274 1.00 91.81 245 ASP A CA 1
ATOM 2004 C C . ASP A 1 245 ? 7.000 38.900 35.521 1.00 91.81 245 ASP A C 1
ATOM 2006 O O . ASP A 1 245 ? 6.599 39.992 35.923 1.00 91.81 245 ASP A O 1
ATOM 2010 N N . ALA A 1 246 ? 8.276 38.706 35.167 1.00 87.31 246 ALA A N 1
ATOM 2011 C CA . ALA A 1 246 ? 9.294 39.756 35.197 1.00 87.31 246 ALA A CA 1
ATOM 2012 C C . ALA A 1 246 ? 8.959 40.922 34.249 1.00 87.31 246 ALA A C 1
ATOM 2014 O O . ALA A 1 246 ? 9.012 42.078 34.663 1.00 87.31 246 ALA A O 1
ATOM 2015 N N . MET A 1 247 ? 8.521 40.641 33.013 1.00 80.62 247 MET A N 1
ATOM 2016 C CA . MET A 1 247 ? 8.072 41.683 32.073 1.00 80.62 247 MET A CA 1
ATOM 2017 C C . MET A 1 247 ? 6.840 42.459 32.564 1.00 80.62 247 MET A C 1
ATOM 2019 O O . MET A 1 247 ? 6.652 43.617 32.193 1.00 80.62 247 MET A O 1
ATOM 2023 N N . LEU A 1 248 ? 5.965 41.829 33.351 1.00 83.81 248 LEU A N 1
ATOM 2024 C CA . LEU A 1 248 ? 4.794 42.491 33.932 1.00 83.81 248 LEU A CA 1
ATOM 2025 C C . LEU A 1 248 ? 5.157 43.364 35.139 1.00 83.81 248 LEU A C 1
ATOM 2027 O O . LEU A 1 248 ? 4.511 44.391 35.337 1.00 83.81 248 LEU A O 1
ATOM 2031 N N . MET A 1 249 ? 6.170 42.975 35.918 1.00 76.12 249 MET A N 1
ATOM 2032 C CA . MET A 1 249 ? 6.696 43.782 37.024 1.00 76.12 249 MET A CA 1
ATOM 2033 C C . MET A 1 249 ? 7.489 44.993 36.527 1.00 76.12 249 MET A C 1
ATOM 2035 O O . MET A 1 249 ? 7.349 46.060 37.100 1.00 76.12 249 MET A O 1
ATOM 2039 N N . ASP A 1 250 ? 8.246 44.859 35.437 1.00 74.06 250 ASP A N 1
ATOM 2040 C CA . ASP A 1 250 ? 9.022 45.957 34.829 1.00 74.06 250 ASP A CA 1
ATOM 2041 C C . ASP A 1 250 ? 8.136 47.017 34.136 1.00 74.06 250 ASP A C 1
ATOM 2043 O O . ASP A 1 250 ? 8.549 48.143 33.877 1.00 74.06 250 ASP A O 1
ATOM 2047 N N . ARG A 1 251 ? 6.879 46.663 33.830 1.00 67.38 251 ARG A N 1
ATOM 2048 C CA . ARG A 1 251 ? 5.865 47.573 33.266 1.00 67.38 251 ARG A CA 1
ATOM 2049 C C . ARG A 1 251 ? 5.002 48.283 34.316 1.00 67.38 251 ARG A C 1
ATOM 2051 O O . ARG A 1 251 ? 4.137 49.066 33.919 1.00 67.38 251 ARG A O 1
ATOM 2058 N N . ARG A 1 252 ? 5.158 47.966 35.603 1.00 52.03 252 ARG A N 1
ATOM 2059 C CA . ARG A 1 252 ? 4.454 48.613 36.721 1.00 52.03 252 ARG A CA 1
ATOM 2060 C C . ARG A 1 252 ? 5.346 49.648 37.382 1.00 52.03 252 ARG A C 1
ATOM 2062 O O . ARG A 1 252 ? 4.776 50.684 37.783 1.00 52.03 252 ARG A O 1
#

Secondary structure (DSSP, 8-state):
-PPP----------HHHHHHHHHSS-TT-HHHHHHHHHHHHHHHHHHHHHHHHHHHTTTT-S-HHHHHHHHHHTTSSPPPTTHHHHHHSPPPPPPP--SPPPPP--TTHHHHHHHHHH-GGGGGTS------S--TTT-TTTTT-SSPPHHHHHHHHHHHHHHTT--HHHHHHHHHHHHHHHHHHHHHHHHHHHHHHHHTTPPPPPPSS--HHHHHHHHHHHHHHHHHH-HHHHHHHHHHHHHHHHHHHTT-

InterPro domains:
  IPR059242 Small ribosomal subunit protein mS23, conserved domain [cd23701] (62-125)

Radius of gyration: 35.84 Å; Cα contacts (8 Å, |Δi|>4): 87; chains: 1; bounding box: 74×75×102 Å

Sequence (252 aa):
MPPSPAAISVSTATFLDILFIFITQEEKRIDRVADFVKKLGLIFYLVCYDRLKSETMSFMKGDLLSKTRKLVKGFAKTEPVWLRSMEKAPPATFPHAQNKLRQITLPEDTYVNKFYQKHPDSKFEDPIKCRFVYRLVNELAKVSSFDPPAAREFAWRVLELKEQGVDEIDAMAVADTEYRAERKARKQAYARLKQISKLQGKRLPPNPCPSAVKEIQAEERKLIKDRFFNPQSRKIVERLKEERDAMLMDRR

Solvent-accessible surface area (backbone atoms only — not comparable to full-atom values): 15511 Å² total; per-residue (Å²): 137,85,82,82,88,76,85,79,81,80,72,90,72,52,75,64,55,62,51,50,61,60,61,77,75,57,96,81,57,73,73,59,52,57,54,49,52,51,51,52,51,50,50,52,51,50,55,52,49,54,52,55,56,57,59,68,55,53,82,68,64,72,62,65,69,66,49,52,52,52,35,38,74,65,66,76,42,80,82,59,86,62,53,65,57,41,71,75,54,63,80,88,82,74,82,81,78,86,63,82,86,76,85,88,80,60,85,47,54,64,43,30,53,54,44,45,70,76,39,64,67,51,70,67,65,43,60,82,69,80,63,80,79,90,68,96,85,78,45,78,75,56,75,66,54,90,67,72,45,67,50,51,53,40,19,50,47,28,50,55,35,43,76,74,69,42,55,70,70,59,25,48,49,52,34,51,52,52,55,53,48,51,54,50,49,56,50,50,55,48,53,50,51,45,51,53,23,58,76,69,73,48,78,70,74,82,72,92,80,66,54,53,67,58,54,53,48,57,58,45,50,52,57,53,47,46,60,74,68,32,68,68,50,47,57,51,54,51,50,56,48,53,55,51,51,51,57,54,59,77,74,106

Mean predicted aligned error: 17.66 Å

Foldseek 3Di:
DDDDDDDDDPPDDDPVNVVVVVVVPPPDCPPVVVVVVVVVVVVVVVVVVVVVVVVVCPVVPDDPLVVLVVCCVVVVDPDDPCNVVCVVPPDDDDPDPPDDDDDDDDQLVVQLVVVCVVPVQLVQVQLPPPPDDDDPDPCPVSPDDPDHRLSSVLSVQLVVVVVVVDDSVVSSVVSVVVSVVVVVVLVVVLVVQQVVCVVVVHDRDDRSDDGPVVVVVVVVVVVVCCCVPPPVNVVVVVVVVVVVVVVVVVVD

Organism: Salvia splendens (NCBI:txid180675)

pLDDT: mean 74.94, std 19.54, range [31.05, 96.31]